Protein AF-A0A960M7L3-F1 (afdb_monomer)

Structu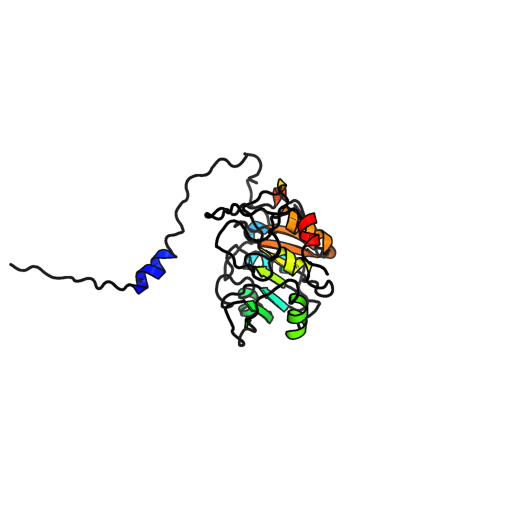re (mmCIF, N/CA/C/O backbone):
data_AF-A0A960M7L3-F1
#
_entry.id   AF-A0A960M7L3-F1
#
loop_
_atom_site.group_PDB
_atom_site.id
_atom_site.type_symbol
_atom_site.label_atom_id
_atom_site.label_alt_id
_atom_site.label_comp_id
_atom_site.label_asym_id
_atom_site.label_entity_id
_atom_site.label_seq_id
_atom_site.pdbx_PDB_ins_code
_atom_site.Cartn_x
_atom_site.Cartn_y
_atom_site.Cartn_z
_atom_site.occupancy
_atom_site.B_iso_or_equiv
_atom_site.auth_seq_id
_atom_site.auth_comp_id
_atom_site.auth_asym_id
_atom_site.auth_atom_id
_atom_site.pdbx_PDB_model_num
ATOM 1 N N . ILE A 1 1 ? 60.203 -5.852 35.170 1.00 42.59 1 ILE A N 1
ATOM 2 C CA . ILE A 1 1 ? 59.571 -7.168 34.912 1.00 42.59 1 ILE A CA 1
ATOM 3 C C . ILE A 1 1 ? 58.342 -7.269 35.806 1.00 42.59 1 ILE A C 1
ATOM 5 O O . ILE A 1 1 ? 58.481 -7.710 36.929 1.00 42.59 1 ILE A O 1
ATOM 9 N N . VAL A 1 2 ? 57.206 -6.746 35.332 1.00 27.30 2 VAL A N 1
ATOM 10 C CA . VAL A 1 2 ? 55.812 -7.136 35.635 1.00 27.30 2 VAL A CA 1
ATOM 11 C C . VAL A 1 2 ? 54.997 -6.448 34.531 1.00 27.30 2 VAL A C 1
ATOM 13 O O . VAL A 1 2 ? 54.827 -5.234 34.555 1.00 27.30 2 VAL A O 1
ATOM 16 N N . THR A 1 3 ? 54.586 -7.190 33.507 1.00 27.02 3 THR A N 1
ATOM 17 C CA . THR A 1 3 ? 53.629 -6.733 32.489 1.00 27.02 3 THR A CA 1
ATOM 18 C C . THR A 1 3 ? 52.282 -7.351 32.830 1.00 27.02 3 THR A C 1
ATOM 20 O O . THR A 1 3 ? 52.146 -8.573 32.782 1.00 27.02 3 THR A O 1
ATOM 23 N N . ASN A 1 4 ? 51.308 -6.523 33.208 1.00 30.95 4 ASN A N 1
ATOM 24 C CA . ASN A 1 4 ? 49.942 -6.971 33.444 1.00 30.95 4 ASN A CA 1
ATOM 25 C C . ASN A 1 4 ? 49.195 -7.121 32.116 1.00 30.95 4 ASN A C 1
ATOM 27 O O . ASN A 1 4 ? 49.068 -6.177 31.339 1.00 30.95 4 ASN A O 1
ATOM 31 N N . ASN A 1 5 ? 48.712 -8.342 31.906 1.00 31.78 5 ASN A N 1
ATOM 32 C CA . ASN A 1 5 ? 47.781 -8.755 30.871 1.00 31.78 5 ASN A CA 1
ATOM 33 C C . ASN A 1 5 ? 46.421 -8.068 31.031 1.00 31.78 5 ASN A C 1
ATOM 35 O O . ASN A 1 5 ? 45.889 -8.017 32.137 1.00 31.78 5 ASN A O 1
ATOM 39 N N . LEU A 1 6 ? 45.803 -7.701 29.910 1.00 28.77 6 LEU A N 1
ATOM 40 C CA . LEU A 1 6 ? 44.348 -7.723 29.751 1.00 28.77 6 LEU A CA 1
ATOM 41 C C . LEU A 1 6 ? 44.038 -8.113 28.303 1.00 28.77 6 LEU A C 1
ATOM 43 O O . LEU A 1 6 ? 44.017 -7.294 27.388 1.00 28.77 6 LEU A O 1
ATOM 47 N N . PHE A 1 7 ? 43.854 -9.418 28.112 1.00 28.86 7 PHE A N 1
ATOM 48 C CA . PHE A 1 7 ? 43.249 -10.001 26.924 1.00 28.86 7 PHE A CA 1
ATOM 49 C C . PHE A 1 7 ? 41.773 -9.588 26.883 1.00 28.86 7 PHE A C 1
ATOM 51 O O . PHE A 1 7 ? 40.979 -10.044 27.706 1.00 28.86 7 PHE A O 1
ATOM 58 N N . PHE A 1 8 ? 41.390 -8.745 25.925 1.00 30.67 8 PHE A N 1
ATOM 59 C CA . PHE A 1 8 ? 39.983 -8.563 25.578 1.00 30.67 8 PHE A CA 1
ATOM 60 C C . PHE A 1 8 ? 39.559 -9.690 24.635 1.00 30.67 8 PHE A C 1
ATOM 62 O O . PHE A 1 8 ? 40.049 -9.804 23.512 1.00 30.67 8 PHE A O 1
ATOM 69 N N . PHE A 1 9 ? 38.646 -10.536 25.111 1.00 32.69 9 PHE A N 1
ATOM 70 C CA . PHE A 1 9 ? 37.977 -11.546 24.301 1.00 32.69 9 PHE A CA 1
ATOM 71 C C . PHE A 1 9 ? 37.177 -10.873 23.179 1.00 32.69 9 PHE A C 1
ATOM 73 O O . PHE A 1 9 ? 36.249 -10.101 23.415 1.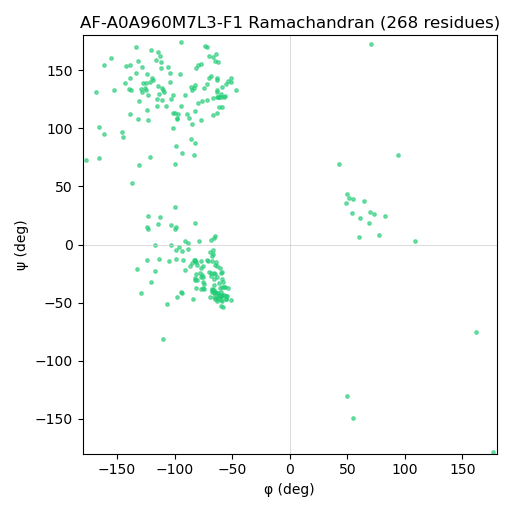00 32.69 9 PHE A O 1
ATOM 80 N N . TRP A 1 10 ? 37.549 -11.189 21.943 1.00 34.47 10 TRP A N 1
ATOM 81 C CA . TRP A 1 10 ? 36.859 -10.785 20.725 1.00 34.47 10 TRP A CA 1
ATOM 82 C C . TRP A 1 10 ? 35.612 -11.667 20.554 1.00 34.47 10 TRP A C 1
ATOM 84 O O . TRP A 1 10 ? 35.730 -12.854 20.256 1.00 34.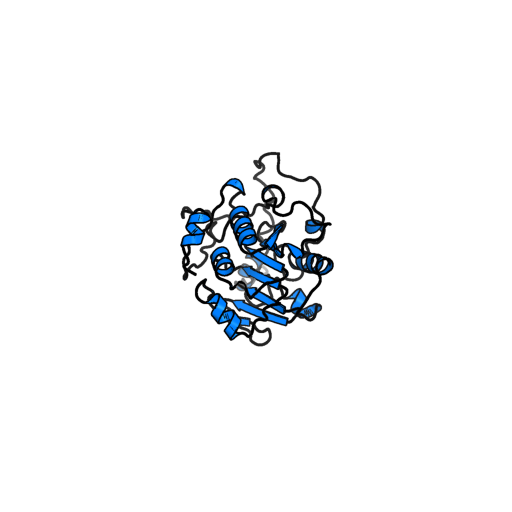47 10 TRP A O 1
ATOM 94 N N . ASN A 1 11 ? 34.413 -11.117 20.774 1.00 37.03 11 ASN A N 1
ATOM 95 C CA . ASN A 1 11 ? 33.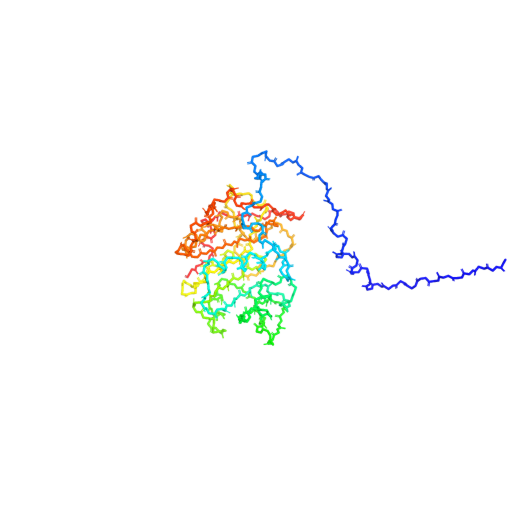153 -11.819 20.516 1.00 37.03 11 ASN A CA 1
ATOM 96 C C . ASN A 1 11 ? 32.585 -11.393 19.143 1.00 37.03 11 ASN A C 1
ATOM 98 O O . ASN A 1 11 ? 32.094 -10.268 19.012 1.00 37.03 11 ASN A O 1
ATOM 102 N N . PRO A 1 12 ? 32.611 -12.258 18.113 1.00 38.94 12 PRO A N 1
ATOM 103 C CA . PRO A 1 12 ? 32.181 -11.909 16.758 1.00 38.94 12 PRO A CA 1
ATOM 104 C C . PRO A 1 12 ? 30.673 -11.630 16.608 1.00 38.94 12 PRO A C 1
ATOM 106 O O . PRO A 1 12 ? 30.273 -11.094 15.579 1.00 38.94 12 PRO A O 1
ATOM 109 N N . LYS A 1 13 ? 29.834 -11.905 17.620 1.00 38.28 13 LYS A N 1
ATOM 110 C CA . LYS A 1 13 ? 28.385 -11.608 17.585 1.00 38.28 13 LYS A CA 1
ATOM 111 C C . LYS A 1 13 ? 28.019 -10.156 17.933 1.00 38.28 13 LYS A C 1
ATOM 113 O O . LYS A 1 13 ? 26.913 -9.726 17.637 1.00 38.28 13 LYS A O 1
ATOM 118 N N . LEU A 1 14 ? 28.941 -9.378 18.506 1.00 38.53 14 LEU A N 1
ATOM 119 C CA . LEU A 1 14 ? 28.733 -7.949 18.798 1.00 38.53 14 LEU A CA 1
ATOM 120 C C . LEU A 1 14 ? 29.044 -7.037 17.598 1.00 38.53 14 LEU A C 1
ATOM 122 O O . LEU A 1 14 ? 28.601 -5.893 17.560 1.00 38.53 14 LEU A O 1
ATOM 126 N N . LYS A 1 15 ? 29.752 -7.549 16.581 1.00 32.72 15 LYS A N 1
ATOM 127 C CA . LYS A 1 15 ? 30.106 -6.794 15.368 1.00 32.72 15 LYS A CA 1
ATOM 128 C C . LYS A 1 15 ? 28.913 -6.622 14.420 1.00 32.72 15 LYS A C 1
ATOM 130 O O . LYS A 1 15 ? 28.792 -5.588 13.778 1.00 32.72 15 LYS A O 1
ATOM 135 N N . THR A 1 16 ? 28.004 -7.594 14.385 1.00 37.22 16 THR A N 1
ATOM 136 C CA . THR A 1 16 ? 26.769 -7.558 13.585 1.00 37.22 16 THR A CA 1
ATOM 137 C C . THR A 1 16 ? 25.701 -6.638 14.179 1.00 37.22 16 THR A C 1
ATOM 139 O O . THR A 1 16 ? 24.943 -6.042 13.426 1.00 37.22 16 THR A O 1
ATOM 142 N N . MET A 1 17 ? 25.686 -6.443 15.503 1.00 34.59 17 MET A N 1
ATOM 143 C CA . MET A 1 17 ? 24.748 -5.532 16.178 1.00 34.59 17 MET A CA 1
ATOM 144 C C . MET A 1 17 ? 25.211 -4.062 16.131 1.00 34.59 17 MET A C 1
ATOM 146 O O . MET A 1 17 ? 24.396 -3.151 16.055 1.00 34.59 17 MET A O 1
ATOM 150 N N . LEU A 1 18 ? 26.527 -3.816 16.101 1.00 31.91 18 LEU A N 1
ATOM 151 C CA . LEU A 1 18 ? 27.105 -2.472 15.943 1.00 31.91 18 LEU A CA 1
ATOM 152 C C . LEU A 1 18 ? 27.127 -1.975 14.485 1.00 31.91 18 LEU A C 1
ATOM 154 O O . LEU A 1 18 ? 27.213 -0.772 14.258 1.00 31.91 18 LEU A O 1
ATOM 158 N N . LEU A 1 19 ? 26.993 -2.868 13.497 1.00 31.66 19 LEU A N 1
ATOM 159 C CA . LEU A 1 19 ? 26.896 -2.500 12.078 1.00 31.66 19 LEU A CA 1
ATOM 160 C C . LEU A 1 19 ? 25.477 -2.096 11.629 1.00 31.66 19 LEU A C 1
ATOM 162 O O . LEU A 1 19 ? 25.363 -1.483 10.570 1.00 31.66 19 LEU A O 1
ATOM 166 N N . SER A 1 20 ? 24.421 -2.351 12.419 1.00 33.97 20 SER A N 1
ATOM 167 C CA . SER A 1 20 ? 23.080 -1.799 12.135 1.00 33.97 20 SER A CA 1
ATOM 168 C C . SER A 1 20 ? 22.826 -0.441 12.809 1.00 33.97 20 SER A C 1
ATOM 170 O O . SER A 1 20 ? 22.031 0.348 12.309 1.00 33.97 20 SER A O 1
ATOM 172 N N . ILE A 1 21 ? 23.558 -0.111 13.881 1.00 34.25 21 ILE A N 1
ATOM 173 C CA . ILE A 1 21 ? 23.362 1.129 14.657 1.00 34.25 21 ILE A CA 1
ATOM 174 C C . ILE A 1 21 ? 24.262 2.288 14.169 1.00 34.25 21 ILE A C 1
ATOM 176 O O . ILE A 1 21 ? 23.989 3.449 14.453 1.00 34.25 21 ILE A O 1
ATOM 180 N N . LEU A 1 22 ? 25.280 2.025 13.341 1.00 29.75 22 LEU A N 1
ATOM 181 C CA . LEU A 1 22 ? 26.198 3.050 12.804 1.00 29.75 22 LEU A CA 1
ATOM 182 C C . LEU A 1 22 ? 25.882 3.541 11.375 1.00 29.75 22 LEU A C 1
ATOM 184 O O . LEU A 1 22 ? 26.715 4.204 10.762 1.00 29.75 22 LEU A O 1
ATOM 188 N N . ARG A 1 23 ? 24.684 3.274 10.833 1.00 33.97 23 ARG A N 1
ATOM 189 C CA . ARG A 1 23 ? 24.225 3.888 9.563 1.00 33.97 23 ARG A CA 1
ATOM 190 C C . ARG A 1 23 ? 23.504 5.234 9.727 1.00 33.97 23 ARG A C 1
ATOM 192 O O . ARG A 1 23 ? 23.235 5.890 8.729 1.00 33.97 23 ARG A O 1
ATOM 199 N N . HIS A 1 24 ? 23.277 5.695 10.956 1.00 40.94 24 HIS A N 1
ATOM 200 C CA . HIS A 1 24 ? 22.679 7.003 11.242 1.00 40.94 24 HIS A CA 1
ATOM 201 C C . HIS A 1 24 ? 23.741 8.048 11.604 1.00 40.94 24 HIS A C 1
ATOM 203 O O . HIS A 1 24 ? 23.828 8.473 12.750 1.00 40.94 24 HIS A O 1
ATOM 209 N N . SER A 1 25 ? 24.559 8.452 10.629 1.00 39.78 25 SER A N 1
ATOM 210 C CA . SER A 1 25 ? 25.283 9.736 10.658 1.00 39.78 25 SER A CA 1
ATOM 211 C C . SER A 1 25 ? 26.074 9.946 9.364 1.00 39.78 25 SER A C 1
ATOM 213 O O . SER A 1 25 ? 27.301 9.869 9.356 1.00 39.78 25 SER A O 1
ATOM 215 N N . VAL A 1 26 ? 25.379 10.227 8.261 1.00 32.69 26 VAL A N 1
ATOM 216 C CA . VAL A 1 26 ? 25.963 10.991 7.146 1.00 32.69 26 VAL A CA 1
ATOM 217 C C . VAL A 1 26 ? 24.980 12.094 6.779 1.00 32.69 26 VAL A C 1
ATOM 219 O O . VAL A 1 26 ? 24.341 12.086 5.735 1.00 32.69 26 VAL A O 1
ATOM 222 N N . THR A 1 27 ? 24.832 13.064 7.678 1.00 38.41 27 THR A N 1
ATOM 223 C CA . THR A 1 27 ? 24.231 14.354 7.340 1.00 38.41 27 THR A CA 1
ATOM 224 C C . THR A 1 27 ? 25.322 15.221 6.726 1.00 38.41 27 THR A C 1
ATOM 226 O O . THR A 1 27 ? 25.907 16.062 7.398 1.00 38.41 27 THR A O 1
ATOM 229 N N . ALA A 1 28 ? 25.656 14.971 5.462 1.00 32.38 28 ALA A N 1
ATOM 230 C CA . ALA A 1 28 ? 26.280 15.965 4.599 1.00 32.38 28 ALA A CA 1
ATOM 231 C C . ALA A 1 28 ? 26.282 15.480 3.148 1.00 32.38 28 ALA A C 1
ATOM 233 O O . ALA A 1 28 ? 26.790 14.404 2.850 1.00 32.38 28 ALA A O 1
ATOM 234 N N . PHE A 1 29 ? 25.838 16.383 2.273 1.00 32.28 29 PHE A N 1
ATOM 235 C CA . PHE A 1 29 ? 26.112 16.436 0.837 1.00 32.28 29 PHE A CA 1
ATOM 236 C C . PHE A 1 29 ? 25.100 15.782 -0.120 1.00 32.28 29 PHE A C 1
ATOM 238 O O . PHE A 1 29 ? 25.362 14.746 -0.713 1.00 32.28 29 PHE A O 1
ATOM 245 N N . CYS A 1 30 ? 23.980 16.484 -0.345 1.00 29.45 30 CYS A N 1
ATOM 246 C CA . CYS A 1 30 ? 23.430 16.724 -1.690 1.00 29.45 30 CYS A CA 1
ATOM 247 C C . CYS A 1 30 ? 22.358 17.833 -1.643 1.00 29.45 30 CYS A C 1
ATOM 249 O O . CYS A 1 30 ? 21.162 17.581 -1.719 1.00 29.45 30 CYS A O 1
ATOM 251 N N . LEU A 1 31 ? 22.786 19.094 -1.508 1.00 32.19 31 LEU A N 1
ATOM 252 C CA . LEU A 1 31 ? 21.939 20.255 -1.812 1.00 32.19 31 LEU A CA 1
ATOM 253 C C . LEU A 1 31 ? 22.200 20.689 -3.255 1.00 32.19 31 LEU A C 1
ATOM 255 O O . LEU A 1 31 ? 22.929 21.640 -3.511 1.00 32.19 31 LEU A O 1
ATOM 259 N N . LEU A 1 32 ? 21.600 19.959 -4.190 1.00 35.59 32 LEU A N 1
ATOM 260 C CA . LEU A 1 32 ? 21.206 20.477 -5.502 1.00 35.59 32 LEU A CA 1
ATOM 261 C C . LEU A 1 32 ? 19.807 19.936 -5.819 1.00 35.59 32 LEU A C 1
ATOM 263 O O . LEU A 1 32 ? 19.568 19.316 -6.848 1.00 35.59 32 LEU A O 1
ATOM 267 N N . VAL A 1 33 ? 18.881 20.146 -4.882 1.00 43.25 33 VAL A N 1
ATOM 268 C CA . VAL A 1 33 ? 17.448 20.027 -5.151 1.00 43.25 33 VAL A CA 1
ATOM 269 C C . VAL A 1 33 ? 17.011 21.372 -5.723 1.00 43.25 33 VAL A C 1
ATOM 271 O O . VAL A 1 33 ? 17.394 22.421 -5.198 1.00 43.25 33 VAL A O 1
ATOM 274 N N . HIS A 1 34 ? 16.255 21.356 -6.821 1.00 36.66 34 HIS A N 1
ATOM 275 C CA . HIS A 1 34 ? 15.649 22.563 -7.382 1.00 36.66 34 HIS A CA 1
ATOM 276 C C . HIS A 1 34 ? 14.977 23.392 -6.260 1.00 36.66 34 HIS A C 1
ATOM 278 O O . HIS A 1 34 ? 14.236 22.810 -5.467 1.00 36.66 34 HIS A O 1
ATOM 284 N N . PRO A 1 35 ? 15.185 24.725 -6.175 1.00 35.97 35 PRO A N 1
ATOM 285 C CA . PRO A 1 35 ? 14.756 25.544 -5.027 1.00 35.97 35 PRO A CA 1
ATOM 286 C C . PRO A 1 35 ? 13.239 25.659 -4.784 1.00 35.97 35 PRO A C 1
ATOM 288 O O . PRO A 1 35 ? 12.822 26.470 -3.965 1.00 35.97 35 PRO A O 1
ATOM 291 N N . SER A 1 36 ? 12.398 24.920 -5.505 1.00 39.00 36 SER A N 1
ATOM 292 C CA . SER A 1 36 ? 10.953 25.154 -5.570 1.00 39.00 36 SER A CA 1
ATOM 293 C C . SER A 1 36 ? 10.083 24.199 -4.744 1.00 39.00 36 SER A C 1
ATOM 295 O O . SER A 1 36 ? 8.873 24.382 -4.756 1.00 39.00 36 SER A O 1
ATOM 297 N N . TYR A 1 37 ? 10.642 23.217 -4.023 1.00 46.91 37 TYR A N 1
ATOM 298 C CA . TYR A 1 37 ? 9.830 22.134 -3.428 1.00 46.91 37 TYR A CA 1
ATOM 299 C C . TYR A 1 37 ? 9.946 21.935 -1.910 1.00 46.91 37 TYR A C 1
ATOM 301 O O . TYR A 1 37 ? 9.480 20.928 -1.392 1.00 46.91 37 TYR A O 1
ATOM 309 N N . ILE A 1 38 ? 10.503 22.889 -1.160 1.00 47.28 38 ILE A N 1
ATOM 310 C CA . ILE A 1 38 ? 10.486 22.813 0.309 1.00 47.28 38 ILE A CA 1
ATOM 311 C C . ILE A 1 38 ? 9.390 23.740 0.835 1.00 47.28 38 ILE A C 1
ATOM 313 O O . ILE A 1 38 ? 9.579 24.953 0.932 1.00 47.28 38 ILE A O 1
ATOM 317 N N . SER A 1 39 ? 8.234 23.167 1.182 1.00 47.38 39 SER A N 1
ATOM 318 C CA . SER A 1 39 ? 7.281 23.835 2.071 1.00 47.38 39 SER A CA 1
ATOM 319 C C . SER A 1 39 ? 7.986 24.115 3.399 1.00 47.38 39 SER A C 1
ATOM 321 O O . SER A 1 39 ? 8.427 23.193 4.078 1.00 47.38 39 SER A O 1
ATOM 323 N N . ALA A 1 40 ? 8.111 25.388 3.776 1.00 53.72 40 ALA A N 1
ATOM 324 C CA . ALA A 1 40 ? 8.818 25.796 4.992 1.00 53.72 40 ALA A CA 1
ATOM 325 C C . ALA A 1 40 ? 8.096 25.399 6.299 1.00 53.72 40 ALA A C 1
ATOM 327 O O . ALA A 1 40 ? 8.664 25.574 7.373 1.00 53.72 40 ALA A O 1
ATOM 328 N N . ASN A 1 41 ? 6.871 24.861 6.218 1.00 63.44 41 ASN A N 1
ATOM 329 C CA . ASN A 1 41 ? 6.114 24.344 7.356 1.00 63.44 41 ASN A CA 1
ATOM 330 C C . ASN A 1 41 ? 5.639 22.905 7.086 1.00 63.44 41 ASN A C 1
ATOM 332 O O . ASN A 1 41 ? 5.181 22.628 5.971 1.00 63.44 41 ASN A O 1
ATOM 336 N N . PRO A 1 42 ? 5.700 22.011 8.090 1.00 68.25 42 PRO A N 1
ATOM 337 C CA . PRO A 1 42 ? 5.168 20.661 7.965 1.00 68.25 42 PRO A CA 1
ATOM 338 C C . PRO A 1 42 ? 3.652 20.698 7.751 1.00 68.25 42 PRO A C 1
ATOM 340 O O . PRO A 1 42 ? 2.950 21.537 8.326 1.00 68.25 42 PRO A O 1
ATOM 343 N N . SER A 1 43 ? 3.143 19.787 6.921 1.00 81.94 43 SER A N 1
ATOM 344 C CA . SER A 1 43 ? 1.699 19.634 6.725 1.00 81.94 43 SER A CA 1
ATOM 345 C C . SER A 1 43 ? 1.027 19.131 8.010 1.00 81.94 43 SER A C 1
ATOM 347 O O . SER A 1 43 ? 1.674 18.557 8.887 1.00 81.94 43 SER A O 1
ATOM 349 N N . THR A 1 44 ? -0.294 19.302 8.130 1.00 86.94 44 THR A N 1
ATOM 350 C CA . THR A 1 44 ? -1.044 18.734 9.264 1.00 86.94 44 THR A CA 1
ATOM 351 C C . THR A 1 44 ? -0.870 17.219 9.357 1.00 86.94 44 THR A C 1
ATOM 353 O O . THR A 1 44 ? -0.755 16.710 10.466 1.00 86.94 44 THR A O 1
ATOM 356 N N . MET A 1 45 ? -0.794 16.513 8.222 1.00 91.62 45 MET A N 1
ATOM 357 C CA . MET A 1 45 ? -0.482 15.080 8.189 1.00 91.62 45 MET A CA 1
ATOM 358 C C . MET A 1 45 ? 0.889 14.804 8.802 1.00 91.62 45 MET A C 1
ATOM 360 O O . MET A 1 45 ? 0.978 14.057 9.767 1.00 91.62 45 MET A O 1
ATOM 364 N N . GLN A 1 46 ? 1.929 15.493 8.333 1.00 91.19 46 GLN A N 1
ATOM 365 C CA . GLN A 1 46 ? 3.306 15.273 8.780 1.00 91.19 46 GLN A CA 1
ATOM 366 C C . GLN A 1 46 ? 3.498 15.465 10.291 1.00 91.19 46 GLN A C 1
ATOM 368 O O . GLN A 1 46 ? 4.292 14.767 10.913 1.00 91.19 46 GLN A O 1
ATOM 373 N N . LEU A 1 47 ? 2.740 16.370 10.918 1.00 93.56 47 LEU A N 1
ATOM 374 C CA . LEU A 1 47 ? 2.772 16.565 12.375 1.00 93.56 47 LEU A CA 1
ATOM 375 C C . LEU A 1 47 ? 2.271 15.355 13.182 1.00 93.56 47 LEU A C 1
ATOM 377 O O . LEU A 1 47 ? 2.524 15.290 14.385 1.00 93.56 47 LEU A O 1
ATOM 381 N N . HIS A 1 48 ? 1.550 14.431 12.547 1.00 96.25 48 HIS A N 1
ATOM 382 C CA . HIS A 1 48 ? 1.042 13.215 13.172 1.00 96.25 48 HIS A CA 1
ATOM 383 C C . HIS A 1 48 ? 1.941 11.998 12.940 1.00 96.25 48 HIS A C 1
ATOM 385 O O . HIS A 1 48 ? 1.635 10.944 13.487 1.00 96.25 48 HIS A O 1
ATOM 391 N N . GLU A 1 49 ? 3.043 12.109 12.189 1.00 96.56 49 GLU A N 1
ATOM 392 C CA . GLU A 1 49 ? 3.977 10.991 12.027 1.00 96.56 49 GLU A CA 1
ATOM 393 C C . GLU A 1 49 ? 4.549 10.544 13.371 1.00 96.56 49 GLU A C 1
ATOM 395 O O . GLU A 1 49 ? 5.052 11.340 14.172 1.00 96.56 49 GLU A O 1
ATOM 400 N N . LYS A 1 50 ? 4.472 9.238 13.626 1.00 96.00 50 LYS A N 1
ATOM 401 C CA . LYS A 1 50 ? 4.979 8.639 14.857 1.00 96.00 50 LYS A CA 1
ATOM 402 C C . LYS A 1 50 ? 5.378 7.195 14.612 1.00 96.00 50 LYS A C 1
ATOM 404 O O . LYS A 1 50 ? 4.572 6.425 14.109 1.00 96.00 50 LYS A O 1
ATOM 409 N N . ASN A 1 51 ? 6.568 6.832 15.084 1.00 93.19 51 ASN A N 1
ATOM 410 C CA . ASN A 1 51 ? 7.063 5.459 15.069 1.00 93.19 51 ASN A CA 1
ATOM 411 C C . ASN A 1 51 ? 6.875 4.821 16.441 1.00 93.19 51 ASN A C 1
ATOM 413 O O . ASN A 1 51 ? 7.507 5.227 17.421 1.00 93.19 51 ASN A O 1
ATOM 417 N N . ILE A 1 52 ? 6.001 3.826 16.511 1.00 93.94 52 ILE A N 1
ATOM 418 C CA . ILE A 1 52 ? 5.897 2.904 17.644 1.00 93.94 52 ILE A CA 1
ATOM 419 C C . ILE A 1 52 ? 6.479 1.551 17.222 1.00 93.94 52 ILE A C 1
ATOM 421 O O . ILE A 1 52 ? 7.358 1.036 17.913 1.00 93.94 52 ILE A O 1
ATOM 425 N N . PHE A 1 53 ? 6.032 1.014 16.083 1.00 94.94 53 PHE A N 1
ATOM 426 C CA . PHE A 1 53 ? 6.557 -0.215 15.467 1.00 94.94 53 PHE A CA 1
ATOM 427 C C . PHE A 1 53 ? 6.843 -0.085 13.967 1.00 94.94 53 PHE A C 1
ATOM 429 O O . PHE A 1 53 ? 7.628 -0.880 13.450 1.00 94.94 53 PHE A O 1
ATOM 436 N N . SER A 1 54 ? 6.227 0.890 13.303 1.00 92.44 54 SER A N 1
ATOM 437 C CA . SER A 1 54 ? 6.426 1.214 11.891 1.00 92.44 54 SER A CA 1
ATOM 438 C C . SER A 1 54 ? 7.786 1.878 11.614 1.00 92.44 54 SER A C 1
ATOM 440 O O . SER A 1 54 ? 8.538 2.208 12.543 1.00 92.44 54 SER A O 1
ATOM 442 N N . GLN A 1 55 ? 8.136 2.020 10.335 1.00 88.19 55 GLN A N 1
ATOM 443 C CA . GLN A 1 55 ? 9.451 2.497 9.895 1.00 88.19 55 GLN A CA 1
ATOM 444 C C . GLN A 1 55 ? 9.488 4.014 9.654 1.00 88.19 55 GLN A C 1
ATOM 446 O O . GLN A 1 55 ? 10.468 4.668 10.030 1.00 88.19 55 GLN A O 1
ATOM 451 N N . GLY A 1 56 ? 8.445 4.566 9.038 1.00 89.25 56 GLY A N 1
ATOM 452 C CA . GLY A 1 56 ? 8.405 5.888 8.410 1.00 89.25 56 GLY A CA 1
ATOM 453 C C . GLY A 1 56 ? 7.323 6.840 8.928 1.00 89.25 56 GLY A C 1
ATOM 454 O O . GLY A 1 56 ? 7.099 7.886 8.333 1.00 89.25 56 GLY A O 1
ATOM 455 N N . GLY A 1 57 ? 6.684 6.546 10.058 1.00 94.06 57 GLY A N 1
ATOM 456 C CA . GLY A 1 57 ? 5.708 7.412 10.731 1.00 94.06 57 GLY A CA 1
ATOM 457 C C . GLY A 1 57 ? 4.274 6.902 10.644 1.00 94.06 57 GLY A C 1
ATOM 458 O O . GLY A 1 57 ? 3.355 7.577 11.127 1.00 94.06 57 GLY A O 1
ATOM 459 N N . GLU A 1 58 ? 4.080 5.728 10.048 1.00 97.25 58 GLU A N 1
ATOM 460 C CA . GLU A 1 58 ? 2.794 5.166 9.660 1.00 97.25 58 GLU A CA 1
ATOM 461 C C . GLU A 1 58 ? 1.872 4.963 10.861 1.00 97.25 58 GLU A C 1
ATOM 463 O O . GLU A 1 58 ? 0.685 5.254 10.740 1.00 97.25 58 GLU A O 1
ATOM 468 N N . ASP A 1 59 ? 2.379 4.556 12.036 1.00 97.56 59 ASP A N 1
ATOM 469 C CA . ASP A 1 59 ? 1.518 4.315 13.211 1.00 97.56 59 ASP A CA 1
ATOM 470 C C . ASP A 1 59 ? 0.671 5.553 13.551 1.00 97.56 59 ASP A C 1
ATOM 472 O O . ASP A 1 59 ? -0.528 5.452 13.832 1.00 97.56 59 ASP A O 1
ATOM 476 N N . GLY A 1 60 ? 1.296 6.733 13.528 1.00 97.69 60 GLY A N 1
ATOM 477 C CA . GLY A 1 60 ? 0.632 7.995 13.840 1.00 97.69 60 GLY A CA 1
ATOM 478 C C . GLY A 1 60 ? -0.254 8.512 12.704 1.00 97.69 60 GLY A C 1
ATOM 479 O O . GLY A 1 60 ? -1.363 8.986 12.963 1.00 97.69 60 GLY A O 1
ATOM 480 N N . ILE A 1 61 ? 0.175 8.353 11.448 1.00 98.06 61 ILE A N 1
ATOM 481 C CA . ILE A 1 61 ? -0.620 8.745 10.274 1.00 98.06 61 ILE A CA 1
ATOM 482 C C . ILE A 1 61 ? -1.879 7.889 10.147 1.00 98.06 61 ILE A C 1
ATOM 484 O O . ILE A 1 61 ? -2.969 8.428 9.955 1.00 98.06 61 ILE A O 1
ATOM 488 N N . ILE A 1 62 ? -1.757 6.572 10.305 1.00 98.56 62 ILE A N 1
ATOM 489 C CA . ILE A 1 62 ? -2.880 5.633 10.269 1.00 98.56 62 ILE A CA 1
ATOM 490 C C . ILE A 1 62 ? -3.889 5.984 11.369 1.00 98.56 62 ILE A C 1
ATOM 492 O O . ILE A 1 62 ? -5.086 6.107 11.096 1.00 98.56 62 ILE A O 1
ATOM 496 N N . GLU A 1 63 ? -3.423 6.204 12.604 1.00 97.94 63 GLU A N 1
ATOM 497 C CA . GLU A 1 63 ? -4.289 6.613 13.716 1.00 97.94 63 GLU A CA 1
ATOM 498 C C . GLU A 1 63 ? -4.992 7.947 13.427 1.00 97.94 63 GLU A C 1
ATOM 500 O O . GLU A 1 63 ? -6.204 8.069 13.640 1.00 97.94 63 GLU A O 1
ATOM 505 N N . TYR A 1 64 ? -4.265 8.932 12.896 1.00 97.88 64 TYR A N 1
ATOM 506 C CA . TYR A 1 64 ? -4.835 10.224 12.539 1.00 97.88 64 TYR A CA 1
ATOM 507 C C . TYR A 1 64 ? -5.888 10.096 11.437 1.00 97.88 64 TYR A C 1
ATOM 509 O O . TYR A 1 64 ? -6.999 10.594 11.616 1.00 97.88 64 TYR A O 1
ATOM 517 N N . ILE A 1 65 ? -5.611 9.384 10.345 1.00 98.31 65 ILE A N 1
ATOM 518 C CA . ILE A 1 65 ? -6.572 9.192 9.250 1.00 98.31 65 ILE A CA 1
ATOM 519 C C . ILE A 1 65 ? -7.848 8.529 9.772 1.00 98.31 65 ILE A C 1
ATOM 521 O O . ILE A 1 65 ? -8.940 9.058 9.550 1.00 98.31 65 ILE A O 1
ATOM 525 N N . PHE A 1 66 ? -7.743 7.437 10.535 1.00 98.44 66 PHE A N 1
ATOM 526 C CA . PHE A 1 66 ? -8.923 6.767 11.092 1.00 98.44 66 PHE A CA 1
ATOM 527 C C . PHE A 1 66 ? -9.677 7.616 12.124 1.00 98.44 66 PHE A C 1
ATOM 529 O O . PHE A 1 66 ? -10.890 7.449 12.262 1.00 98.44 66 PHE A O 1
ATOM 536 N N . SER A 1 67 ? -9.026 8.577 12.789 1.00 97.25 67 SER A N 1
ATOM 537 C CA . SER A 1 67 ? -9.728 9.572 13.617 1.00 97.25 67 SER A CA 1
ATOM 538 C C . SER A 1 67 ? -10.635 10.503 12.800 1.00 97.25 67 SER A C 1
ATOM 540 O O . SER A 1 67 ? -11.600 11.039 13.341 1.00 97.25 67 SER A O 1
ATOM 542 N N . GLN A 1 68 ? -10.332 10.693 11.511 1.00 97.88 68 GLN A N 1
ATOM 543 C CA . GLN A 1 68 ? -11.076 11.574 10.609 1.00 97.88 68 GLN A CA 1
ATOM 544 C C . GLN A 1 68 ? -12.141 10.816 9.810 1.00 97.88 68 GLN A C 1
ATOM 546 O O . GLN A 1 68 ? -13.249 11.321 9.650 1.00 97.88 68 GLN A O 1
ATOM 551 N N . ILE A 1 69 ? -11.822 9.612 9.321 1.00 97.69 69 ILE A N 1
ATOM 552 C CA . ILE A 1 69 ? -12.719 8.838 8.442 1.00 97.69 69 ILE A CA 1
ATOM 553 C C . ILE A 1 69 ? -13.521 7.755 9.177 1.00 97.69 69 ILE A C 1
ATOM 555 O O . ILE A 1 69 ? -14.454 7.192 8.604 1.00 97.69 69 ILE A O 1
ATOM 559 N N . GLY A 1 70 ? -13.178 7.442 10.430 1.00 97.94 70 GLY A N 1
ATOM 560 C CA . GLY A 1 70 ? -13.787 6.356 11.199 1.00 97.94 70 GLY A CA 1
ATOM 561 C C . GLY A 1 70 ? -13.409 4.954 10.702 1.00 97.94 70 GLY A C 1
ATOM 562 O O . GLY A 1 70 ? -12.788 4.787 9.655 1.00 97.94 70 GLY A O 1
ATOM 563 N N . THR A 1 71 ? -13.819 3.932 11.455 1.00 98.06 71 THR A N 1
ATOM 564 C CA . THR A 1 71 ? -13.529 2.509 11.171 1.00 98.06 71 THR A CA 1
ATOM 565 C C . THR A 1 71 ? -14.814 1.733 10.890 1.00 98.06 71 THR A C 1
ATOM 567 O O . THR A 1 71 ? -15.885 2.178 11.311 1.00 98.06 71 THR A O 1
ATOM 570 N N . SER A 1 72 ? -14.710 0.594 10.204 1.00 96.69 72 SER A N 1
ATOM 571 C CA . SER A 1 72 ? -15.798 -0.375 10.015 1.00 96.69 72 SER A CA 1
ATOM 572 C C . SER A 1 72 ? -15.520 -1.662 10.794 1.00 96.69 72 SER A C 1
ATOM 574 O O . SER A 1 72 ? -16.006 -1.837 11.913 1.00 96.69 72 SER A O 1
ATOM 576 N N . SER A 1 73 ? -14.705 -2.546 10.224 1.00 97.44 73 SER A N 1
ATOM 577 C CA . SER A 1 73 ? -14.445 -3.900 10.713 1.00 97.44 73 SER A CA 1
ATOM 578 C C . SER A 1 73 ? -13.320 -3.968 11.751 1.00 97.44 73 SER A C 1
ATOM 580 O O . SER A 1 73 ? -13.206 -4.956 12.476 1.00 97.44 73 SER A O 1
ATOM 582 N N . LYS A 1 74 ? -12.471 -2.935 11.823 1.00 98.44 74 LYS A N 1
ATOM 583 C CA . LYS A 1 74 ? -11.141 -2.947 12.454 1.00 98.44 74 LYS A CA 1
ATOM 584 C C . LYS A 1 74 ? -10.306 -4.147 12.008 1.00 98.44 74 LYS A C 1
ATOM 586 O O . LYS A 1 74 ? -9.557 -4.726 12.802 1.00 98.44 74 LYS A O 1
ATOM 591 N N . TYR A 1 75 ? -10.467 -4.523 10.740 1.00 98.81 75 TYR A N 1
ATOM 592 C CA . TYR A 1 75 ? -9.706 -5.582 10.104 1.00 98.81 75 TYR A CA 1
ATOM 593 C C . TYR A 1 75 ? -8.602 -4.981 9.236 1.00 98.81 75 TYR A C 1
ATOM 595 O O . TYR A 1 75 ? -8.874 -4.110 8.406 1.00 98.81 75 TYR A O 1
ATOM 603 N N . TYR A 1 76 ? -7.365 -5.434 9.421 1.00 98.81 76 TYR A N 1
ATOM 604 C CA . TYR A 1 76 ? -6.239 -5.052 8.573 1.00 98.81 76 TYR A CA 1
ATOM 605 C C . TYR A 1 76 ? -5.739 -6.229 7.731 1.00 98.81 76 TYR A C 1
ATOM 607 O O . TYR A 1 76 ? -5.889 -7.394 8.097 1.00 98.81 76 TYR A O 1
ATOM 615 N N . VAL A 1 77 ? -5.073 -5.918 6.629 1.00 98.88 77 VAL A N 1
ATOM 616 C CA . VAL A 1 77 ? -4.216 -6.846 5.894 1.00 98.88 77 VAL A CA 1
ATOM 617 C C . VAL A 1 77 ? -2.864 -6.170 5.678 1.00 98.88 77 VAL A C 1
ATOM 619 O O . VAL A 1 77 ? -2.830 -5.002 5.301 1.00 98.88 77 VAL A O 1
ATOM 622 N N . GLU A 1 78 ? -1.759 -6.869 5.925 1.00 98.81 78 GLU A N 1
ATOM 623 C CA . GLU A 1 78 ? -0.400 -6.369 5.659 1.00 98.81 78 GLU A CA 1
ATOM 624 C C . GLU A 1 78 ? 0.402 -7.413 4.879 1.00 98.81 78 GLU A C 1
ATOM 626 O O . GLU A 1 78 ? 0.523 -8.568 5.301 1.00 98.81 78 GLU A O 1
ATOM 631 N N . PHE A 1 79 ? 0.913 -7.002 3.720 1.00 98.69 79 PHE A N 1
ATOM 632 C CA . PHE A 1 79 ? 1.856 -7.767 2.908 1.00 98.69 79 PHE A CA 1
ATOM 633 C C . PHE A 1 79 ? 3.285 -7.330 3.215 1.00 98.69 79 PHE A C 1
ATOM 635 O O . PHE A 1 79 ? 3.494 -6.163 3.528 1.00 98.69 79 PHE A O 1
ATOM 642 N N . GLY A 1 80 ? 4.228 -8.274 3.136 1.00 97.38 80 GLY A N 1
ATOM 643 C CA . GLY A 1 80 ? 5.619 -8.062 3.560 1.00 97.38 80 GLY A CA 1
ATOM 644 C C . GLY A 1 80 ? 5.732 -7.798 5.052 1.00 97.38 80 GLY A C 1
ATOM 645 O O . GLY A 1 80 ? 6.539 -6.995 5.505 1.00 97.38 80 GLY A O 1
ATOM 646 N N . ALA A 1 81 ? 4.903 -8.485 5.839 1.00 97.25 81 ALA A N 1
ATOM 647 C CA . ALA A 1 81 ? 4.798 -8.256 7.274 1.00 97.25 81 ALA A CA 1
ATOM 648 C C . ALA A 1 81 ? 6.064 -8.628 8.074 1.00 97.25 81 ALA A C 1
ATOM 650 O O . ALA A 1 81 ? 6.085 -8.433 9.294 1.00 97.25 81 ALA A O 1
ATOM 651 N N . MET A 1 82 ? 7.089 -9.209 7.440 1.00 95.75 82 MET A N 1
ATOM 652 C CA . MET A 1 82 ? 8.272 -9.758 8.095 1.00 95.75 82 MET A CA 1
ATOM 653 C C . MET A 1 82 ? 7.862 -10.685 9.254 1.00 95.75 82 MET A C 1
ATOM 655 O O . MET A 1 82 ? 6.995 -11.541 9.103 1.00 95.75 82 MET A O 1
ATOM 659 N N . ASP A 1 83 ? 8.439 -10.515 10.443 1.00 96.50 83 ASP A N 1
ATOM 660 C CA . ASP A 1 83 ? 8.079 -11.277 11.642 1.00 96.50 83 ASP A CA 1
ATOM 661 C C . ASP A 1 83 ? 6.790 -10.787 12.338 1.00 96.50 83 ASP A C 1
ATOM 663 O O . ASP A 1 83 ? 6.422 -11.296 13.401 1.00 96.50 83 ASP A O 1
ATOM 667 N N . GLY A 1 84 ? 6.102 -9.791 11.771 1.00 95.38 84 GLY A N 1
ATOM 668 C CA . GLY A 1 84 ? 4.923 -9.145 12.348 1.00 95.38 84 GLY A CA 1
ATOM 669 C C . GLY A 1 84 ? 5.230 -8.308 13.595 1.00 95.38 84 GLY A C 1
ATOM 670 O O . GLY A 1 84 ? 4.328 -8.044 14.415 1.00 95.38 84 GLY A O 1
ATOM 671 N N . HIS A 1 85 ? 6.500 -7.944 13.807 1.00 93.25 85 HIS A N 1
ATOM 672 C CA . HIS A 1 85 ? 6.970 -7.229 14.989 1.00 93.25 85 HIS A CA 1
ATOM 673 C C . HIS A 1 85 ? 7.809 -5.993 14.715 1.00 93.25 85 HIS A C 1
ATOM 675 O O . HIS A 1 85 ? 7.633 -5.013 15.446 1.00 93.25 85 HIS A O 1
ATOM 681 N N . ILE A 1 86 ? 8.722 -6.062 13.756 1.00 86.62 86 ILE A N 1
ATOM 682 C CA . ILE A 1 86 ? 9.623 -4.970 13.382 1.00 86.62 86 ILE A CA 1
ATOM 683 C C . ILE A 1 86 ? 9.114 -4.351 12.082 1.00 86.62 86 ILE A C 1
ATOM 685 O O . ILE A 1 86 ? 8.665 -5.084 11.210 1.00 86.62 86 ILE A O 1
ATOM 689 N N . CYS A 1 87 ? 9.177 -3.021 11.972 1.00 91.00 87 CYS A N 1
ATOM 690 C CA . CYS A 1 87 ? 8.720 -2.267 10.798 1.00 91.00 87 CYS A CA 1
ATOM 691 C C . CYS A 1 87 ? 7.266 -2.568 10.387 1.00 91.00 87 CYS A C 1
ATOM 693 O O . CYS A 1 87 ? 6.920 -2.431 9.224 1.00 91.00 87 CYS A O 1
ATOM 695 N N . SER A 1 88 ? 6.409 -2.973 11.332 1.00 94.88 88 SER A N 1
ATOM 696 C CA . SER A 1 88 ? 5.024 -3.347 11.027 1.00 94.88 88 SER A CA 1
ATOM 697 C C . SER A 1 88 ? 4.092 -2.150 11.145 1.00 94.88 88 SER A C 1
ATOM 699 O O . SER A 1 88 ? 4.019 -1.516 12.203 1.00 94.88 88 SER A O 1
ATOM 701 N N . ASN A 1 89 ? 3.301 -1.927 10.100 1.00 96.75 89 ASN A N 1
ATOM 702 C CA . ASN A 1 89 ? 2.281 -0.881 10.040 1.00 96.75 89 ASN A CA 1
ATOM 703 C C . ASN A 1 89 ? 1.012 -1.242 10.829 1.00 96.75 89 ASN A C 1
ATOM 705 O O . ASN A 1 89 ? 0.177 -0.381 11.107 1.00 96.75 89 ASN A O 1
ATOM 709 N N . THR A 1 90 ? 0.843 -2.511 11.217 1.00 98.12 90 THR A N 1
ATOM 710 C CA . THR A 1 90 ? -0.384 -3.000 11.873 1.00 98.12 90 THR A CA 1
ATOM 711 C C . THR A 1 90 ? -0.190 -3.441 13.318 1.00 98.12 90 THR A C 1
ATOM 713 O O . THR A 1 90 ? -1.170 -3.581 14.057 1.00 98.12 90 THR A O 1
ATOM 716 N N . LYS A 1 91 ? 1.053 -3.606 13.790 1.00 98.12 91 LYS A N 1
ATOM 717 C CA . LYS A 1 91 ? 1.315 -4.068 15.161 1.00 98.12 91 LYS A CA 1
ATOM 718 C C . LYS A 1 91 ? 0.717 -3.155 16.226 1.00 98.12 91 LYS A C 1
ATOM 720 O O . LYS A 1 91 ? 0.117 -3.658 17.174 1.00 98.12 91 LYS A O 1
ATOM 725 N N . TYR A 1 92 ? 0.841 -1.834 16.096 1.00 97.75 92 TYR A N 1
ATOM 726 C CA . TYR A 1 92 ? 0.244 -0.920 17.075 1.00 97.75 92 TYR A CA 1
ATOM 727 C C . TYR A 1 92 ? -1.280 -1.094 17.153 1.00 97.75 92 TYR A C 1
ATOM 729 O O . TYR A 1 92 ? -1.850 -1.136 18.247 1.00 97.75 92 TYR A O 1
ATOM 737 N N . LEU A 1 93 ? -1.934 -1.273 16.003 1.00 98.19 93 LEU A N 1
ATOM 738 C CA . LEU A 1 93 ? -3.373 -1.506 15.927 1.00 98.19 93 LEU A CA 1
ATOM 739 C C . LEU A 1 93 ? -3.771 -2.833 16.585 1.00 98.19 93 LEU A C 1
ATOM 741 O O . LEU A 1 93 ? -4.701 -2.864 17.400 1.00 98.19 93 LEU A O 1
ATOM 745 N N . ARG A 1 94 ? -3.041 -3.910 16.269 1.00 97.88 94 ARG A N 1
ATOM 746 C CA . ARG A 1 94 ? -3.251 -5.254 16.826 1.00 97.88 94 ARG A CA 1
ATOM 747 C C . ARG A 1 94 ? -3.135 -5.259 18.348 1.00 97.88 94 ARG A C 1
ATOM 749 O O . ARG A 1 94 ? -4.047 -5.704 19.036 1.00 97.88 94 ARG A O 1
ATOM 756 N N . GLU A 1 95 ? -2.028 -4.746 18.879 1.00 97.44 95 GLU A N 1
ATOM 757 C CA . GLU A 1 95 ? -1.689 -4.881 20.303 1.00 97.44 95 GLU A CA 1
ATOM 758 C C . GLU A 1 95 ? -2.435 -3.873 21.195 1.00 97.44 95 GLU A C 1
ATOM 760 O O . GLU A 1 95 ? -2.720 -4.167 22.355 1.00 97.44 95 GLU A O 1
ATOM 765 N N . PHE A 1 96 ? -2.758 -2.677 20.678 1.00 97.44 96 PHE A N 1
ATOM 766 C CA . PHE A 1 96 ? -3.245 -1.565 21.512 1.00 97.44 96 PHE A CA 1
ATOM 767 C C . PHE A 1 96 ? -4.599 -0.989 21.100 1.00 97.44 96 PHE A C 1
ATOM 769 O O . PHE A 1 96 ? -5.181 -0.219 21.868 1.00 97.44 96 PHE A O 1
ATOM 776 N N . LYS A 1 97 ? -5.119 -1.316 19.912 1.00 97.31 97 LYS A N 1
ATOM 777 C CA . LYS A 1 97 ? -6.388 -0.754 19.405 1.00 97.31 97 LYS A CA 1
ATOM 778 C C . LYS A 1 97 ? -7.480 -1.801 19.202 1.00 97.31 97 LYS A C 1
ATOM 780 O O . LYS A 1 97 ? -8.596 -1.434 18.820 1.00 97.31 97 LYS A O 1
ATOM 785 N N . GLY A 1 98 ? -7.180 -3.068 19.493 1.00 97.31 98 GLY A N 1
ATOM 786 C CA . GLY A 1 98 ? -8.119 -4.184 19.385 1.00 97.31 98 GLY A CA 1
ATOM 787 C C . GLY A 1 98 ? -8.475 -4.528 17.942 1.00 97.31 98 GLY A C 1
ATOM 788 O O . GLY A 1 98 ? -9.590 -4.973 17.688 1.00 97.31 98 GLY A O 1
ATOM 789 N N . TRP A 1 99 ? -7.568 -4.256 17.002 1.00 98.56 99 TRP A N 1
ATOM 790 C CA . TRP A 1 99 ? -7.739 -4.664 15.614 1.00 98.56 99 TRP A CA 1
ATOM 791 C C . TRP A 1 99 ? -7.336 -6.123 15.447 1.00 98.56 99 TRP A C 1
ATOM 793 O O . TRP A 1 99 ? -6.475 -6.636 16.163 1.00 98.56 99 TRP A O 1
ATOM 803 N N . THR A 1 100 ? -7.942 -6.773 14.467 1.00 98.44 100 THR A N 1
ATOM 804 C CA . THR A 1 100 ? -7.544 -8.108 14.011 1.00 98.44 100 THR A CA 1
ATOM 805 C C . THR A 1 100 ? -7.175 -8.021 12.541 1.00 98.44 100 THR A C 1
ATOM 807 O O . THR A 1 100 ? -7.430 -7.002 11.904 1.00 98.44 100 THR A O 1
ATOM 810 N N . GLY A 1 101 ? -6.541 -9.043 11.987 1.00 98.25 101 GLY A N 1
ATOM 811 C CA . GLY A 1 101 ? -6.162 -8.964 10.590 1.00 98.25 101 GLY A CA 1
ATOM 812 C C . GLY A 1 101 ? -5.373 -10.153 10.099 1.00 98.25 101 GLY A C 1
ATOM 813 O O . GLY A 1 101 ? -5.118 -11.100 10.846 1.00 98.25 101 GLY A O 1
ATOM 814 N N . LEU A 1 102 ? -4.993 -10.075 8.833 1.00 98.81 102 LEU A N 1
ATOM 815 C CA . LEU A 1 102 ? -4.168 -11.046 8.135 1.00 98.81 102 LEU A CA 1
ATOM 816 C C . LEU A 1 102 ? -2.788 -10.446 7.879 1.00 98.81 102 LEU A C 1
ATOM 818 O O . LEU A 1 102 ? -2.670 -9.336 7.364 1.00 98.81 102 LEU A O 1
ATOM 822 N N . LEU A 1 103 ? -1.746 -11.195 8.213 1.00 98.88 103 LEU A N 1
ATOM 823 C CA . LEU A 1 103 ? -0.382 -10.867 7.824 1.00 98.88 103 LEU A CA 1
ATOM 824 C C . LEU A 1 103 ? 0.087 -11.896 6.797 1.00 98.88 103 LEU A C 1
ATOM 826 O O . LEU A 1 103 ? -0.110 -13.101 6.983 1.00 98.88 103 LEU A O 1
ATOM 830 N N . ILE A 1 104 ? 0.722 -11.433 5.727 1.00 98.75 104 ILE A N 1
ATOM 831 C CA . ILE A 1 104 ? 1.316 -12.305 4.717 1.00 98.75 104 ILE A CA 1
ATOM 832 C C . ILE A 1 104 ? 2.761 -11.889 4.485 1.00 98.75 104 ILE A C 1
ATOM 834 O O . ILE A 1 104 ? 3.055 -10.719 4.250 1.00 98.75 104 ILE A O 1
ATOM 838 N N . ASP A 1 105 ? 3.657 -12.867 4.500 1.00 98.44 105 ASP A N 1
ATOM 839 C CA . ASP A 1 105 ? 5.064 -12.666 4.175 1.00 98.44 105 ASP A CA 1
ATOM 840 C C . ASP A 1 105 ? 5.621 -13.859 3.383 1.00 98.44 105 ASP A C 1
ATOM 842 O O . ASP A 1 105 ? 5.130 -14.980 3.499 1.00 98.44 105 ASP A O 1
ATOM 846 N N . CYS A 1 106 ? 6.652 -13.655 2.562 1.00 97.25 106 CYS A N 1
ATOM 847 C CA . CYS A 1 106 ? 7.232 -14.733 1.758 1.00 97.25 106 CYS A CA 1
ATOM 848 C C . CYS A 1 106 ? 8.243 -15.615 2.512 1.00 97.25 106 CYS A C 1
ATOM 850 O O . CYS A 1 106 ? 8.586 -16.702 2.038 1.00 97.25 106 CYS A O 1
ATOM 852 N N . ASN A 1 107 ? 8.708 -15.192 3.688 1.00 97.00 107 ASN A N 1
ATOM 853 C CA . ASN A 1 107 ? 9.757 -15.837 4.476 1.00 97.00 107 ASN A CA 1
ATOM 854 C C . ASN A 1 107 ? 9.300 -16.257 5.873 1.00 97.00 107 ASN A C 1
ATOM 856 O O . ASN A 1 107 ? 9.776 -17.293 6.357 1.00 97.00 107 ASN A O 1
ATOM 860 N N . TYR A 1 108 ? 8.386 -15.507 6.482 1.00 97.81 108 TYR A N 1
ATOM 861 C CA . TYR A 1 108 ? 7.972 -15.677 7.873 1.00 97.81 108 TYR A CA 1
ATOM 862 C C . TYR A 1 108 ? 6.582 -16.314 8.017 1.00 97.81 108 TYR A C 1
ATOM 864 O O . TYR A 1 108 ? 5.718 -16.192 7.155 1.00 97.81 108 TYR A O 1
ATOM 872 N N . GLU A 1 109 ? 6.375 -17.003 9.140 1.00 98.00 109 GLU A N 1
ATOM 873 C CA . GLU A 1 109 ? 5.095 -17.582 9.553 1.00 98.00 109 GLU A CA 1
ATOM 874 C C . GLU A 1 109 ? 4.936 -17.451 11.071 1.00 98.00 109 GLU A C 1
ATOM 876 O O . GLU A 1 109 ? 5.889 -17.653 11.827 1.00 98.00 109 GLU A O 1
ATOM 881 N N . ASN A 1 110 ? 3.732 -17.108 11.527 1.00 98.12 110 ASN A N 1
ATOM 882 C CA . ASN A 1 110 ? 3.362 -17.135 12.937 1.00 98.12 110 ASN A CA 1
ATOM 883 C C . ASN A 1 110 ? 1.834 -17.138 13.080 1.00 98.12 110 ASN A C 1
ATOM 885 O O . ASN A 1 110 ? 1.178 -16.094 13.135 1.00 98.12 110 ASN A O 1
ATOM 889 N N . HIS A 1 111 ? 1.257 -18.329 13.212 1.00 97.12 111 HIS A N 1
ATOM 890 C CA . HIS A 1 111 ? -0.193 -18.486 13.315 1.00 97.12 111 HIS A CA 1
ATOM 891 C C . HIS A 1 111 ? -0.811 -17.821 14.557 1.00 97.12 111 HIS A C 1
ATOM 893 O O . HIS A 1 111 ? -2.007 -17.548 14.553 1.00 97.12 111 HIS A O 1
ATOM 899 N N . GLN A 1 112 ? -0.032 -17.506 15.602 1.00 97.81 112 GLN A N 1
ATOM 900 C CA . GLN A 1 112 ? -0.558 -16.816 16.791 1.0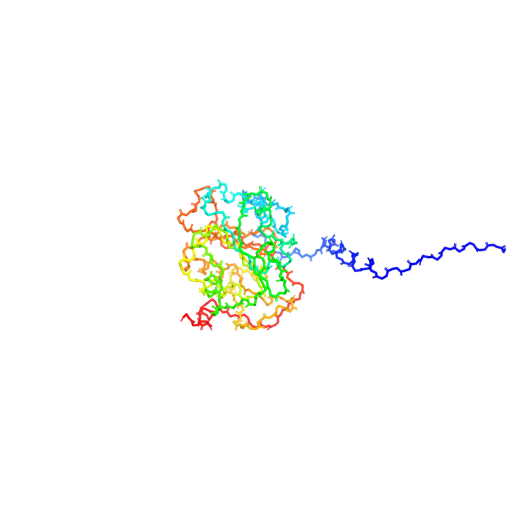0 97.81 112 GLN A CA 1
ATOM 901 C C . GLN A 1 112 ? -0.972 -15.369 16.503 1.00 97.81 112 GLN A C 1
ATOM 903 O O . GLN A 1 112 ? -1.816 -14.825 17.208 1.00 97.81 112 GLN A O 1
ATOM 908 N N . ILE A 1 113 ? -0.391 -14.757 15.469 1.00 97.81 113 ILE A N 1
ATOM 909 C CA . ILE A 1 113 ? -0.711 -13.397 15.015 1.00 97.81 113 ILE A CA 1
ATOM 910 C C . ILE A 1 113 ? -1.342 -13.394 13.617 1.00 97.81 113 ILE A C 1
ATOM 912 O O . ILE A 1 113 ? -1.345 -12.360 12.955 1.00 97.81 113 ILE A O 1
ATOM 916 N N . ASN A 1 114 ? -1.851 -14.550 13.171 1.00 98.50 114 ASN A N 1
ATOM 917 C CA . ASN A 1 114 ? -2.408 -14.758 11.834 1.00 98.50 114 ASN A CA 1
ATOM 918 C C . ASN A 1 114 ? -1.436 -14.371 10.697 1.00 98.50 114 ASN A C 1
ATOM 920 O O . ASN A 1 114 ? -1.841 -13.791 9.691 1.00 98.50 114 ASN A O 1
ATOM 924 N N . LEU A 1 115 ? -0.145 -14.674 10.883 1.00 98.69 115 LEU A N 1
ATOM 925 C CA . LEU A 1 115 ? 0.901 -14.512 9.876 1.00 98.69 115 LEU A CA 1
ATOM 926 C C . LEU A 1 115 ? 1.109 -15.811 9.107 1.00 98.69 115 LEU A C 1
ATOM 928 O O . LEU A 1 115 ? 1.498 -16.827 9.693 1.00 98.69 115 LEU A O 1
ATOM 932 N N . HIS A 1 116 ? 0.889 -15.751 7.797 1.00 98.75 116 HIS A N 1
ATOM 933 C CA . HIS A 1 116 ? 0.999 -16.891 6.893 1.00 98.75 116 HIS A CA 1
ATOM 934 C C . HIS A 1 116 ? 2.067 -16.668 5.835 1.00 98.75 116 HIS A C 1
ATOM 936 O O . HIS A 1 116 ? 2.204 -15.580 5.274 1.00 98.75 116 HIS A O 1
ATOM 942 N N . LYS A 1 117 ? 2.788 -17.745 5.528 1.00 98.50 117 LYS A N 1
ATOM 943 C CA . LYS A 1 117 ? 3.862 -17.715 4.549 1.00 98.50 117 LYS A CA 1
ATOM 944 C C . LYS A 1 117 ? 3.329 -17.901 3.130 1.00 98.50 117 LYS A C 1
ATOM 946 O O . LYS A 1 117 ? 3.043 -19.027 2.721 1.00 98.50 117 LYS A O 1
ATOM 951 N N . HIS A 1 118 ? 3.254 -16.822 2.356 1.00 98.31 118 HIS A N 1
ATOM 952 C CA . HIS A 1 118 ? 2.911 -16.861 0.934 1.00 98.31 118 HIS A CA 1
ATOM 953 C C . HIS A 1 118 ? 3.774 -15.898 0.120 1.00 98.31 118 HIS A C 1
ATOM 955 O O . HIS A 1 118 ? 4.068 -14.785 0.541 1.00 98.31 118 HIS A O 1
ATOM 961 N N . PHE A 1 119 ? 4.135 -16.317 -1.092 1.00 98.06 119 PHE A N 1
ATOM 962 C CA . PHE A 1 119 ? 4.693 -15.417 -2.095 1.00 98.06 119 PHE A CA 1
ATOM 963 C C . PHE A 1 119 ? 3.539 -14.823 -2.913 1.00 98.06 119 PHE A C 1
ATOM 965 O O . PHE A 1 119 ? 2.842 -15.559 -3.617 1.00 98.06 119 PHE A O 1
ATOM 972 N N . ILE A 1 120 ? 3.297 -13.519 -2.781 1.00 98.31 120 ILE A N 1
ATOM 973 C CA . ILE A 1 120 ? 2.146 -12.851 -3.400 1.00 98.31 120 ILE A CA 1
ATOM 974 C C . ILE A 1 120 ? 2.457 -12.497 -4.854 1.00 98.31 120 ILE A C 1
ATOM 976 O O . ILE A 1 120 ? 3.514 -11.956 -5.173 1.00 98.31 120 ILE A O 1
ATOM 980 N N . THR A 1 121 ? 1.504 -12.771 -5.738 1.00 98.38 121 THR A N 1
ATOM 981 C CA . THR A 1 121 ? 1.540 -12.374 -7.144 1.00 98.38 121 THR A CA 1
ATOM 982 C C . THR A 1 121 ? 0.200 -11.766 -7.552 1.00 98.38 121 THR A C 1
ATOM 984 O O . THR A 1 121 ? -0.789 -11.836 -6.820 1.00 98.38 121 THR A O 1
ATOM 987 N N . ALA A 1 122 ? 0.149 -11.166 -8.740 1.00 98.12 122 ALA A N 1
ATOM 988 C CA . ALA A 1 122 ? -1.085 -10.602 -9.262 1.00 98.12 122 ALA A CA 1
ATOM 989 C C . ALA A 1 122 ? -2.127 -11.703 -9.550 1.00 98.12 122 ALA A C 1
ATOM 991 O O . ALA A 1 122 ? -3.324 -11.477 -9.416 1.00 98.12 122 ALA A O 1
ATOM 992 N N . GLU A 1 123 ? -1.682 -12.917 -9.886 1.00 97.50 123 GLU A N 1
ATOM 993 C CA . GLU A 1 123 ? -2.555 -14.055 -10.185 1.00 97.50 123 GLU A CA 1
ATOM 994 C C . GLU A 1 123 ? -3.161 -14.701 -8.936 1.00 97.50 123 GLU A C 1
ATOM 996 O O . GLU A 1 123 ? -4.229 -15.306 -9.023 1.00 97.50 123 GLU A O 1
ATOM 1001 N N . ASN A 1 124 ? -2.485 -14.628 -7.784 1.00 98.00 124 ASN A N 1
ATOM 1002 C CA . ASN A 1 124 ? -2.907 -15.359 -6.588 1.00 98.00 124 ASN A CA 1
ATOM 1003 C C . ASN A 1 124 ? -3.573 -14.490 -5.516 1.00 98.00 124 ASN A C 1
ATOM 1005 O O . ASN A 1 124 ? -4.224 -15.049 -4.633 1.00 98.00 124 ASN A O 1
ATOM 1009 N N . ILE A 1 125 ? -3.466 -13.160 -5.592 1.00 98.44 125 ILE A N 1
ATOM 1010 C CA . ILE A 1 125 ? -3.889 -12.277 -4.499 1.00 98.44 125 ILE A CA 1
ATOM 1011 C C . ILE A 1 125 ? -5.359 -12.455 -4.106 1.00 98.44 125 ILE A C 1
ATOM 1013 O O . ILE A 1 125 ? -5.673 -12.581 -2.924 1.00 98.44 125 ILE A O 1
ATOM 1017 N N . ASN A 1 126 ? -6.256 -12.572 -5.085 1.00 98.31 126 ASN A N 1
ATOM 1018 C CA . ASN A 1 126 ? -7.680 -12.771 -4.816 1.00 98.31 126 ASN A CA 1
ATOM 1019 C C . ASN A 1 126 ? -7.952 -14.144 -4.188 1.00 98.31 126 ASN A C 1
ATOM 1021 O O . ASN A 1 126 ? -8.735 -14.249 -3.251 1.00 98.31 126 ASN A O 1
ATOM 1025 N N . ALA A 1 127 ? -7.261 -15.194 -4.643 1.00 98.56 127 ALA A N 1
ATOM 1026 C CA . ALA A 1 127 ? -7.386 -16.523 -4.049 1.00 98.56 127 ALA A CA 1
ATOM 1027 C C . ALA A 1 127 ? -6.859 -16.561 -2.606 1.00 98.56 127 ALA A C 1
ATOM 1029 O O . ALA A 1 127 ? -7.425 -17.266 -1.777 1.00 98.56 127 ALA A O 1
ATOM 1030 N N . LEU A 1 128 ? -5.810 -15.792 -2.292 1.00 98.69 128 LEU A N 1
ATOM 1031 C CA . LEU A 1 128 ? -5.307 -15.647 -0.925 1.00 98.69 128 LEU A CA 1
ATOM 1032 C C . LEU A 1 128 ? -6.306 -14.911 -0.025 1.00 98.69 128 LEU A C 1
ATOM 1034 O O . LEU A 1 128 ? -6.475 -15.302 1.126 1.00 98.69 128 LEU A O 1
ATOM 1038 N N . PHE A 1 129 ? -6.992 -13.888 -0.539 1.00 98.69 129 PHE A N 1
ATOM 1039 C CA . PHE A 1 129 ? -8.015 -13.172 0.229 1.00 98.69 129 PHE A CA 1
ATOM 1040 C C . PHE A 1 129 ? -9.215 -14.063 0.549 1.00 98.69 129 PHE A C 1
ATOM 1042 O O . PHE A 1 129 ? -9.697 -14.047 1.678 1.00 98.69 129 PHE A O 1
ATOM 1049 N N . GLU A 1 130 ? -9.663 -14.869 -0.415 1.00 98.56 130 GLU A N 1
ATOM 1050 C CA . GLU A 1 130 ? -10.729 -15.853 -0.197 1.00 98.56 130 GLU A CA 1
ATOM 1051 C C . GLU A 1 130 ? -10.282 -16.981 0.746 1.00 98.56 130 GLU A C 1
ATOM 1053 O O . GLU A 1 130 ? -11.034 -17.382 1.625 1.00 98.56 130 GLU A O 1
ATOM 1058 N N . LEU A 1 131 ? -9.046 -17.478 0.607 1.00 98.56 131 LEU A N 1
ATOM 1059 C CA . LEU A 1 131 ? -8.500 -18.545 1.457 1.00 98.56 131 LEU A CA 1
ATOM 1060 C C . LEU A 1 131 ? -8.484 -18.169 2.944 1.00 98.56 131 LEU A C 1
ATOM 1062 O O . LEU A 1 131 ? -8.672 -19.038 3.793 1.00 98.56 131 LEU A O 1
ATOM 1066 N N . HIS A 1 132 ? -8.211 -16.900 3.242 1.00 98.50 132 HIS A N 1
ATOM 1067 C CA . HIS A 1 132 ? -8.061 -16.386 4.604 1.00 98.50 132 HIS A CA 1
ATOM 1068 C C . HIS A 1 132 ? -9.288 -15.609 5.097 1.00 98.50 132 HIS A C 1
ATOM 1070 O O . HIS A 1 132 ? -9.181 -14.874 6.078 1.00 98.50 132 HIS A O 1
ATOM 1076 N N . ASP A 1 133 ? -10.434 -15.764 4.425 1.00 98.06 133 ASP A N 1
ATOM 1077 C CA . ASP A 1 133 ? -11.712 -15.147 4.797 1.00 98.06 133 ASP A CA 1
ATOM 1078 C C . ASP A 1 133 ? -11.604 -13.624 5.028 1.00 98.06 133 ASP A C 1
ATOM 1080 O O . ASP A 1 133 ? -12.180 -13.070 5.971 1.00 98.06 133 ASP A O 1
ATOM 1084 N N . VAL A 1 134 ? -10.833 -12.925 4.183 1.00 98.62 134 VAL A N 1
ATOM 1085 C CA . VAL A 1 134 ? -10.662 -11.470 4.303 1.00 98.62 134 VAL A CA 1
ATOM 1086 C C . VAL A 1 134 ? -12.019 -10.786 4.088 1.00 98.62 134 VAL A C 1
ATOM 1088 O O . VAL A 1 134 ? -12.662 -11.015 3.059 1.00 98.62 134 VAL A O 1
ATOM 1091 N N . PRO A 1 135 ? -12.480 -9.922 5.011 1.00 97.81 135 PRO A N 1
ATOM 1092 C CA . PRO A 1 135 ? -13.752 -9.234 4.849 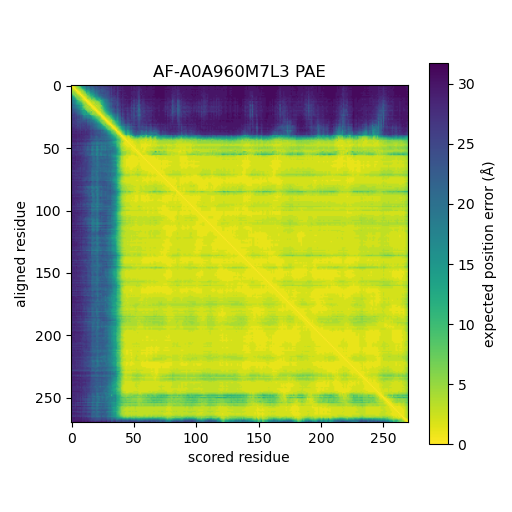1.00 97.81 135 PRO A CA 1
ATOM 1093 C C . PRO A 1 135 ? -13.683 -8.194 3.724 1.00 97.81 135 PRO A C 1
ATOM 1095 O O . PRO A 1 135 ? -12.687 -7.491 3.557 1.00 97.81 135 PRO A O 1
ATOM 1098 N N . TYR A 1 136 ? -14.774 -8.050 2.970 1.00 97.00 136 TYR A N 1
ATOM 1099 C CA . TYR A 1 136 ? -14.888 -7.060 1.888 1.00 97.00 136 TYR A CA 1
ATOM 1100 C C . TYR A 1 136 ? -14.789 -5.607 2.387 1.00 97.00 136 TYR A C 1
ATOM 1102 O O . TYR A 1 136 ? -14.313 -4.735 1.657 1.00 97.00 136 TYR A O 1
ATOM 1110 N N . ASP A 1 137 ? -15.190 -5.359 3.637 1.00 94.12 137 ASP A N 1
ATOM 1111 C CA . ASP A 1 137 ? -15.146 -4.067 4.327 1.00 94.12 137 ASP A CA 1
ATOM 1112 C C . ASP A 1 137 ? -13.943 -3.932 5.283 1.00 94.12 137 ASP A C 1
ATOM 1114 O O . ASP A 1 137 ? -14.032 -3.267 6.323 1.00 94.12 137 ASP A O 1
ATOM 1118 N N . LEU A 1 138 ? -12.807 -4.563 4.954 1.00 98.00 138 LEU A N 1
ATOM 1119 C CA . LEU A 1 138 ? -11.548 -4.338 5.670 1.00 98.00 138 LEU A CA 1
ATOM 1120 C C . LEU A 1 138 ? -11.226 -2.839 5.784 1.00 98.00 138 LEU A C 1
ATOM 1122 O O . LEU A 1 138 ? -11.492 -2.045 4.882 1.00 98.00 138 LEU A O 1
ATOM 1126 N N . ASP A 1 139 ? -10.650 -2.438 6.910 1.00 98.81 139 ASP A N 1
ATOM 1127 C CA . ASP A 1 139 ? -10.328 -1.038 7.166 1.00 98.81 139 ASP A CA 1
ATOM 1128 C C . ASP A 1 139 ? -8.983 -0.651 6.555 1.00 98.81 139 ASP A C 1
ATOM 1130 O O . ASP A 1 139 ? -8.893 0.382 5.895 1.00 98.81 139 ASP A O 1
ATOM 1134 N N . LEU A 1 140 ? -7.948 -1.467 6.758 1.00 98.88 140 LEU A N 1
ATOM 1135 C CA . LEU A 1 140 ? -6.573 -1.144 6.378 1.00 98.88 140 LEU A CA 1
ATOM 1136 C C . LEU A 1 140 ? -5.980 -2.219 5.469 1.00 98.88 140 LEU A C 1
ATOM 1138 O O . LEU A 1 140 ? -6.035 -3.402 5.791 1.00 98.88 140 LEU A O 1
ATOM 1142 N N . LEU A 1 141 ? -5.354 -1.798 4.375 1.00 98.94 141 LEU A N 1
ATOM 1143 C CA . LEU A 1 141 ? -4.492 -2.638 3.549 1.00 98.94 141 LEU A CA 1
ATOM 1144 C C . LEU A 1 141 ? -3.107 -1.990 3.439 1.00 98.94 141 LEU A C 1
ATOM 1146 O O . LEU A 1 141 ? -2.990 -0.903 2.886 1.00 98.94 141 LEU A O 1
ATOM 1150 N N . SER A 1 142 ? -2.079 -2.652 3.962 1.00 98.81 142 SER A N 1
ATOM 1151 C CA . SER A 1 142 ? -0.671 -2.267 3.823 1.00 98.81 142 SER A CA 1
ATOM 1152 C C . SER A 1 142 ? 0.000 -3.168 2.784 1.00 98.81 142 SER A C 1
ATOM 1154 O O . SER A 1 142 ? -0.068 -4.392 2.904 1.00 98.81 142 SER A O 1
ATOM 1156 N N . ILE A 1 143 ? 0.614 -2.578 1.762 1.00 98.81 143 ILE A N 1
ATOM 1157 C CA . ILE A 1 143 ? 1.247 -3.273 0.635 1.00 98.81 143 ILE A CA 1
ATOM 1158 C C . ILE A 1 143 ? 2.706 -2.838 0.566 1.00 98.81 143 ILE A C 1
ATOM 1160 O O . ILE A 1 143 ? 2.988 -1.717 0.156 1.00 98.81 143 ILE A O 1
ATOM 1164 N N . ASP A 1 144 ? 3.599 -3.735 0.953 1.00 97.50 144 ASP A N 1
ATOM 1165 C CA . ASP A 1 144 ? 5.038 -3.567 0.797 1.00 97.50 144 ASP A CA 1
ATOM 1166 C C . ASP A 1 144 ? 5.625 -4.954 0.512 1.00 97.50 144 ASP A C 1
ATOM 1168 O O . ASP A 1 144 ? 5.722 -5.794 1.398 1.00 97.50 144 ASP A O 1
ATOM 1172 N N . ILE A 1 145 ? 5.853 -5.286 -0.756 1.00 97.31 145 ILE A N 1
ATOM 1173 C CA . ILE A 1 145 ? 6.407 -6.586 -1.180 1.00 97.31 145 ILE A CA 1
ATOM 1174 C C . ILE A 1 145 ? 7.684 -6.418 -2.006 1.00 97.31 145 ILE A C 1
ATOM 1176 O O . ILE A 1 145 ? 8.018 -7.292 -2.817 1.00 97.31 145 ILE A O 1
ATOM 1180 N N . ASP A 1 146 ? 8.367 -5.289 -1.814 1.00 95.06 146 ASP A N 1
ATOM 1181 C CA . ASP A 1 146 ? 9.619 -4.907 -2.458 1.00 95.06 146 ASP A CA 1
ATOM 1182 C C . ASP A 1 146 ? 9.589 -5.060 -4.001 1.00 95.06 146 ASP A C 1
ATOM 1184 O O . ASP A 1 146 ? 10.515 -5.615 -4.610 1.00 95.06 146 ASP A O 1
ATOM 1188 N N . GLY A 1 147 ? 8.521 -4.646 -4.696 1.00 95.94 147 GLY A N 1
ATOM 1189 C CA . GLY A 1 147 ? 8.510 -4.735 -6.160 1.00 95.94 147 GLY A CA 1
ATOM 1190 C C . GLY A 1 147 ? 7.151 -4.669 -6.839 1.00 95.94 147 GLY A C 1
ATOM 1191 O O . GLY A 1 147 ? 6.840 -3.706 -7.537 1.00 95.94 147 GLY A O 1
ATOM 1192 N N . ASN A 1 148 ? 6.377 -5.754 -6.767 1.00 98.00 148 ASN A N 1
ATOM 1193 C CA . ASN A 1 148 ? 5.157 -5.915 -7.572 1.00 98.00 148 ASN A CA 1
ATOM 1194 C C . ASN A 1 148 ? 3.923 -5.213 -6.971 1.00 98.00 148 ASN A C 1
ATOM 1196 O O . ASN A 1 148 ? 2.798 -5.520 -7.366 1.00 98.00 148 ASN A O 1
ATOM 1200 N N . ASP A 1 149 ? 4.116 -4.265 -6.060 1.00 98.56 149 ASP A N 1
ATOM 1201 C CA . ASP A 1 149 ? 3.098 -3.558 -5.271 1.00 98.56 149 ASP A CA 1
ATOM 1202 C C . ASP A 1 149 ? 1.985 -2.986 -6.155 1.00 98.56 149 ASP A C 1
ATOM 1204 O O . ASP A 1 149 ? 0.798 -3.251 -5.947 1.00 98.56 149 ASP A O 1
ATOM 1208 N N . PHE A 1 150 ? 2.383 -2.303 -7.236 1.00 98.69 150 PHE A N 1
ATOM 1209 C CA . PHE A 1 150 ? 1.476 -1.776 -8.258 1.00 98.69 150 PHE A CA 1
ATOM 1210 C C . PHE A 1 150 ? 0.574 -2.869 -8.848 1.00 98.69 150 PHE A C 1
ATOM 1212 O O . PHE A 1 150 ? -0.637 -2.695 -8.970 1.00 98.69 150 PHE A O 1
ATOM 1219 N N . TYR A 1 151 ? 1.154 -4.012 -9.216 1.00 98.69 151 TYR A N 1
ATOM 1220 C CA . TYR A 1 151 ? 0.446 -5.091 -9.903 1.00 98.69 151 TYR A CA 1
ATOM 1221 C C . TYR A 1 151 ? -0.479 -5.861 -8.968 1.00 98.69 151 TYR A C 1
ATOM 1223 O O . TYR A 1 151 ? -1.592 -6.209 -9.361 1.00 98.69 151 TYR A O 1
ATOM 1231 N N . VAL A 1 152 ? -0.047 -6.087 -7.728 1.00 98.56 152 VAL A N 1
ATOM 1232 C CA . VAL A 1 152 ? -0.866 -6.727 -6.695 1.00 98.56 152 VAL A CA 1
ATOM 1233 C C . VAL A 1 152 ? -2.076 -5.858 -6.371 1.00 98.56 152 VAL A C 1
ATOM 1235 O O . VAL A 1 152 ? -3.203 -6.355 -6.378 1.00 98.56 152 VAL A O 1
ATOM 1238 N N . TRP A 1 153 ? -1.888 -4.547 -6.190 1.00 98.69 153 TRP A N 1
ATOM 1239 C CA . TRP A 1 153 ? -3.019 -3.646 -5.979 1.00 98.69 153 TRP A CA 1
ATOM 1240 C C . TRP A 1 153 ? -3.921 -3.544 -7.217 1.00 98.69 153 TRP A C 1
ATOM 1242 O O . TRP A 1 153 ? -5.152 -3.528 -7.099 1.00 98.69 153 TRP A O 1
ATOM 1252 N N . HIS A 1 154 ? -3.343 -3.525 -8.421 1.00 98.31 154 HIS A N 1
ATOM 1253 C CA . HIS A 1 154 ? -4.115 -3.513 -9.662 1.00 98.31 154 HIS A CA 1
ATOM 1254 C C . HIS A 1 154 ? -5.018 -4.746 -9.799 1.00 98.31 154 HIS A C 1
ATOM 1256 O O . HIS A 1 154 ? -6.196 -4.590 -10.135 1.00 98.31 154 HIS A O 1
ATOM 1262 N N . ALA A 1 155 ? -4.493 -5.935 -9.492 1.00 98.00 155 ALA A N 1
ATOM 1263 C CA . ALA A 1 155 ? -5.193 -7.211 -9.622 1.00 98.00 155 ALA A CA 1
ATOM 1264 C C . ALA A 1 155 ? -6.215 -7.496 -8.511 1.00 98.00 155 ALA A C 1
ATOM 1266 O O . ALA A 1 155 ? -7.118 -8.303 -8.726 1.00 98.00 155 ALA A O 1
ATOM 1267 N N . LEU A 1 156 ? -6.109 -6.839 -7.351 1.00 98.06 156 LEU A N 1
ATOM 1268 C CA . LEU A 1 156 ? -7.060 -7.021 -6.253 1.00 98.06 156 LEU A CA 1
ATOM 1269 C C . LEU A 1 156 ? -8.498 -6.660 -6.679 1.00 98.06 156 LEU A C 1
ATOM 1271 O O . LEU A 1 156 ? -8.747 -5.544 -7.160 1.00 98.06 156 LEU A O 1
ATOM 1275 N N . ASP A 1 157 ? -9.427 -7.595 -6.465 1.00 97.44 157 ASP A N 1
ATOM 1276 C CA . ASP A 1 157 ? -10.845 -7.493 -6.817 1.00 97.44 157 ASP A CA 1
ATOM 1277 C C . ASP A 1 157 ? -11.494 -6.251 -6.196 1.00 97.44 157 ASP A C 1
ATOM 1279 O O . ASP A 1 157 ? -11.335 -5.964 -5.011 1.00 97.44 157 ASP A O 1
ATOM 1283 N N . GLU A 1 158 ? -12.335 -5.566 -6.973 1.00 95.62 158 GLU A N 1
ATOM 1284 C CA . GLU A 1 158 ? -13.038 -4.341 -6.551 1.00 95.62 158 GLU A CA 1
ATOM 1285 C C . GLU A 1 158 ? -14.028 -4.556 -5.391 1.00 95.62 158 GLU A C 1
ATOM 1287 O O . GLU A 1 158 ? -14.464 -3.589 -4.766 1.00 95.62 158 GLU A O 1
ATOM 1292 N N . LYS A 1 159 ? -14.381 -5.815 -5.088 1.00 96.88 159 LYS A N 1
ATOM 1293 C CA . LYS A 1 159 ? -15.205 -6.166 -3.921 1.00 96.88 159 LYS A CA 1
ATOM 1294 C C . LYS A 1 159 ? -14.473 -5.924 -2.599 1.00 96.88 159 LYS A C 1
ATOM 1296 O O . LYS A 1 159 ? -15.132 -5.664 -1.600 1.00 96.88 159 LYS A O 1
ATOM 1301 N N . TYR A 1 160 ? -13.139 -5.981 -2.592 1.00 97.75 160 TYR A N 1
ATOM 1302 C CA . TYR A 1 160 ? -12.329 -5.596 -1.443 1.00 97.75 160 TYR A CA 1
ATOM 1303 C C . TYR A 1 160 ? -12.052 -4.102 -1.534 1.00 97.75 160 TYR A C 1
ATOM 1305 O O . TYR A 1 160 ? -11.283 -3.650 -2.386 1.00 97.75 160 TYR A O 1
ATOM 1313 N N . ARG A 1 161 ? -12.677 -3.321 -0.651 1.00 95.88 161 ARG A N 1
ATOM 1314 C CA . ARG A 1 161 ? -12.573 -1.857 -0.669 1.00 95.88 161 ARG A CA 1
ATOM 1315 C C . ARG A 1 161 ? -12.016 -1.343 0.662 1.00 95.88 161 ARG A C 1
ATOM 1317 O O . ARG A 1 161 ? -12.787 -0.806 1.459 1.00 95.88 161 ARG A O 1
ATOM 1324 N N . PRO A 1 162 ? -10.693 -1.483 0.906 1.00 98.44 162 PRO A N 1
ATOM 1325 C CA . PRO A 1 162 ? -10.056 -0.945 2.103 1.00 98.44 162 PRO A CA 1
ATOM 1326 C C . PRO A 1 162 ? -10.397 0.530 2.309 1.00 98.44 162 PRO A C 1
ATOM 1328 O O . PRO A 1 162 ? -10.421 1.304 1.347 1.00 98.44 162 PRO A O 1
ATOM 1331 N N . ARG A 1 163 ? -10.634 0.940 3.553 1.00 98.62 163 ARG A N 1
ATOM 1332 C CA . ARG A 1 163 ? -10.920 2.345 3.897 1.00 98.62 163 ARG A CA 1
ATOM 1333 C C . ARG A 1 163 ? -9.657 3.204 3.925 1.00 98.62 163 ARG A C 1
ATOM 1335 O O . ARG A 1 163 ? -9.742 4.405 3.683 1.00 98.62 163 ARG A O 1
ATOM 1342 N N . LEU A 1 164 ? -8.507 2.578 4.152 1.00 98.88 164 LEU A N 1
ATOM 1343 C CA . LEU A 1 164 ? -7.172 3.136 4.007 1.00 98.88 164 LEU A CA 1
ATOM 1344 C C . LEU A 1 164 ? -6.260 2.105 3.334 1.00 98.88 164 LEU A C 1
ATOM 1346 O O . LEU A 1 164 ? -6.222 0.941 3.732 1.00 98.88 164 LEU A O 1
ATOM 1350 N N . ILE A 1 165 ? -5.513 2.551 2.331 1.00 98.94 165 ILE A N 1
ATOM 1351 C CA . ILE A 1 165 ? -4.417 1.799 1.726 1.00 98.94 165 ILE A CA 1
ATOM 1352 C C . ILE A 1 165 ? -3.117 2.533 2.030 1.00 98.94 165 ILE A C 1
ATOM 1354 O O . ILE A 1 165 ? -3.021 3.739 1.798 1.00 98.94 165 ILE A O 1
ATOM 1358 N N . VAL A 1 166 ? -2.140 1.793 2.539 1.00 98.88 166 VAL A N 1
ATOM 1359 C CA . VAL A 1 166 ? -0.744 2.207 2.685 1.00 98.88 166 VAL A CA 1
ATOM 1360 C C . VAL A 1 166 ? 0.051 1.364 1.697 1.00 98.88 166 VAL A C 1
ATOM 1362 O O . VAL A 1 166 ? -0.097 0.145 1.695 1.00 98.88 166 VAL A O 1
ATOM 1365 N N . ILE A 1 167 ? 0.811 1.984 0.803 1.00 98.81 167 ILE A N 1
ATOM 1366 C CA . ILE A 1 167 ? 1.521 1.254 -0.254 1.00 98.81 167 ILE A CA 1
ATOM 1367 C C . ILE A 1 167 ? 2.918 1.817 -0.480 1.00 98.81 167 ILE A C 1
ATOM 1369 O O . ILE A 1 167 ? 3.064 3.036 -0.621 1.00 98.81 167 ILE A O 1
ATOM 1373 N N . GLU A 1 168 ? 3.909 0.928 -0.565 1.00 98.06 168 GLU A N 1
ATOM 1374 C CA . GLU A 1 168 ? 5.281 1.283 -0.915 1.00 98.06 168 GLU A CA 1
ATOM 1375 C C . GLU A 1 168 ? 5.302 1.955 -2.295 1.00 98.06 168 GLU A C 1
ATOM 1377 O O . GLU A 1 168 ? 4.658 1.509 -3.252 1.00 98.06 168 GLU A O 1
ATOM 1382 N N . TYR A 1 169 ? 6.050 3.046 -2.424 1.00 98.00 169 TYR A N 1
ATOM 1383 C CA . TYR A 1 169 ? 6.329 3.659 -3.713 1.00 98.00 169 TYR A CA 1
ATOM 1384 C C . TYR A 1 169 ? 7.810 3.960 -3.885 1.00 98.00 169 TYR A C 1
ATOM 1386 O O . TYR A 1 169 ? 8.581 4.150 -2.949 1.00 98.00 169 TYR A O 1
ATOM 1394 N N . ASN A 1 170 ? 8.210 4.071 -5.144 1.00 97.75 170 ASN A N 1
ATOM 1395 C CA . ASN A 1 170 ? 9.585 4.340 -5.496 1.00 97.75 170 ASN A CA 1
ATOM 1396 C C . ASN A 1 170 ? 9.871 5.848 -5.496 1.00 97.75 170 ASN A C 1
ATOM 1398 O O . ASN A 1 170 ? 9.752 6.527 -6.524 1.00 97.75 170 ASN A O 1
ATOM 1402 N N . GLY A 1 171 ? 10.302 6.358 -4.342 1.00 96.75 171 GLY A N 1
ATOM 1403 C CA . GLY A 1 171 ? 10.740 7.742 -4.144 1.00 96.75 171 GLY A CA 1
ATOM 1404 C C . GLY A 1 171 ? 12.053 8.129 -4.845 1.00 96.75 171 GLY A C 1
ATOM 1405 O O . GLY A 1 171 ? 12.513 9.256 -4.667 1.00 96.75 171 GLY A O 1
ATOM 1406 N N . ASN A 1 172 ? 12.681 7.249 -5.639 1.00 95.88 172 ASN A N 1
ATOM 1407 C CA . ASN A 1 172 ? 13.861 7.620 -6.443 1.00 95.88 172 ASN A CA 1
ATOM 1408 C C . ASN A 1 172 ? 13.477 8.423 -7.680 1.00 95.88 172 ASN A C 1
ATOM 1410 O O . ASN A 1 172 ? 14.310 9.156 -8.219 1.00 95.88 172 ASN A O 1
ATOM 1414 N N . PHE A 1 173 ? 12.248 8.234 -8.158 1.00 96.12 173 PHE A N 1
ATOM 1415 C CA . PHE A 1 173 ? 11.786 8.782 -9.419 1.00 96.12 173 PHE A CA 1
ATOM 1416 C C . PHE A 1 173 ? 10.807 9.935 -9.165 1.00 96.12 173 PHE A C 1
ATOM 1418 O O . PHE A 1 173 ? 9.747 9.716 -8.572 1.00 96.12 173 PHE A O 1
ATOM 1425 N N . PRO A 1 174 ? 11.120 11.158 -9.631 1.00 96.75 174 PRO A N 1
ATOM 1426 C CA . PRO A 1 174 ? 10.249 12.309 -9.448 1.00 96.75 174 PRO A CA 1
ATOM 1427 C C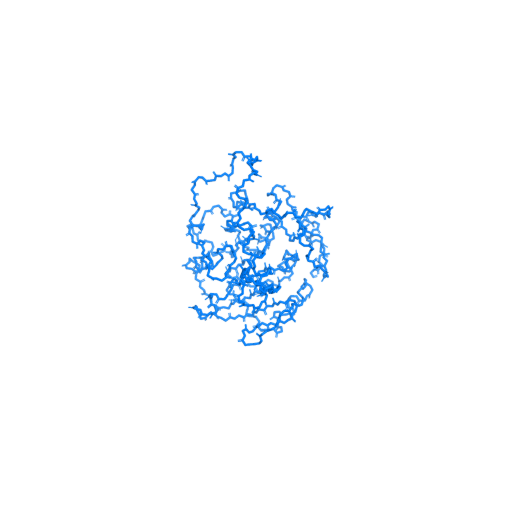 . PRO A 1 174 ? 8.903 12.147 -10.179 1.00 96.75 174 PRO A C 1
ATOM 1429 O O . PRO A 1 174 ? 8.762 11.290 -11.064 1.00 96.75 174 PRO A O 1
ATOM 1432 N N . PRO A 1 175 ? 7.892 12.963 -9.826 1.00 98.19 175 PRO A N 1
ATOM 1433 C CA . PRO A 1 175 ? 6.533 12.805 -10.347 1.00 98.19 175 PRO A CA 1
ATOM 1434 C C . PRO 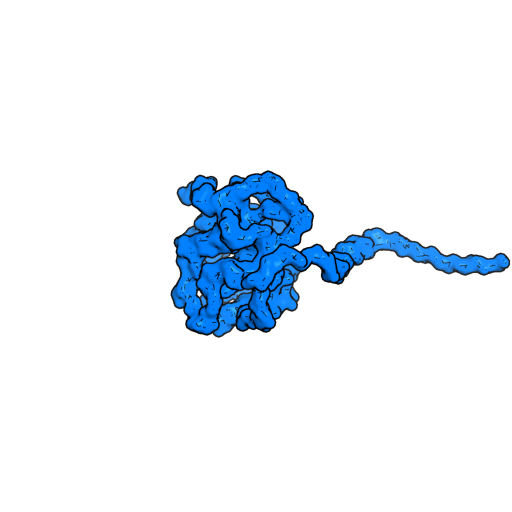A 1 175 ? 6.409 12.881 -11.878 1.00 98.19 175 PRO A C 1
ATOM 1436 O O . PRO A 1 175 ? 5.538 12.239 -12.463 1.00 98.19 175 PRO A O 1
ATOM 1439 N N . ASP A 1 176 ? 7.275 13.624 -12.559 1.00 97.44 176 ASP A N 1
ATOM 1440 C CA . ASP A 1 176 ? 7.226 13.836 -14.009 1.00 97.44 176 ASP A CA 1
ATOM 1441 C C . ASP A 1 176 ? 7.606 12.604 -14.849 1.00 97.44 176 ASP A C 1
ATOM 1443 O O . ASP A 1 176 ? 7.316 12.580 -16.044 1.00 97.44 176 ASP A O 1
ATOM 1447 N N . GLN A 1 177 ? 8.204 11.569 -14.251 1.00 97.12 177 GLN A N 1
ATOM 1448 C CA . GLN A 1 177 ? 8.657 10.392 -15.004 1.00 97.12 177 GLN A CA 1
ATOM 1449 C C . GLN A 1 177 ? 7.559 9.357 -15.284 1.00 97.12 177 GLN A C 1
ATOM 1451 O O . GLN A 1 177 ? 7.636 8.670 -16.295 1.00 97.12 177 GLN A O 1
ATOM 1456 N N . ASN A 1 178 ? 6.548 9.254 -14.412 1.00 98.00 178 ASN A N 1
ATOM 1457 C CA . ASN A 1 178 ? 5.450 8.275 -14.484 1.00 98.00 178 ASN A CA 1
ATOM 1458 C C . ASN A 1 178 ? 5.894 6.838 -14.856 1.00 98.00 178 ASN A C 1
ATOM 1460 O O . ASN A 1 178 ? 5.622 6.351 -15.957 1.00 98.00 178 ASN A O 1
ATOM 1464 N N . VAL A 1 179 ? 6.601 6.172 -13.940 1.00 98.19 179 VAL A N 1
ATOM 1465 C CA . VAL A 1 179 ? 7.314 4.909 -14.201 1.00 98.19 179 VAL A CA 1
ATOM 1466 C C . VAL A 1 179 ? 6.907 3.776 -13.259 1.00 98.19 179 VAL A C 1
ATOM 1468 O O . VAL A 1 179 ? 6.659 4.001 -12.073 1.00 98.19 179 VAL A O 1
ATOM 1471 N N . VAL A 1 180 ? 6.917 2.548 -13.784 1.00 98.62 180 VAL A N 1
ATOM 1472 C CA . VAL A 1 180 ? 6.648 1.280 -13.077 1.00 98.62 180 VAL A CA 1
ATOM 1473 C C . VAL A 1 180 ? 7.725 0.253 -13.452 1.00 98.62 180 VAL A C 1
ATOM 1475 O O . VAL A 1 180 ? 8.230 0.275 -14.578 1.00 98.62 180 VAL A O 1
ATOM 1478 N N . ILE A 1 181 ? 8.102 -0.664 -12.556 1.00 97.94 181 ILE A N 1
ATOM 1479 C CA . ILE A 1 181 ? 8.920 -1.824 -12.959 1.00 97.94 181 ILE A CA 1
ATOM 1480 C C . ILE A 1 181 ? 8.151 -2.738 -13.924 1.00 97.94 181 ILE A C 1
ATOM 1482 O O . ILE A 1 181 ? 6.924 -2.752 -13.941 1.00 97.94 181 ILE A O 1
ATOM 1486 N N . PHE A 1 182 ? 8.851 -3.555 -14.711 1.00 97.50 182 PHE A N 1
ATOM 1487 C CA . PHE A 1 182 ? 8.192 -4.588 -15.515 1.00 97.50 182 PHE A CA 1
ATOM 1488 C C . PHE A 1 182 ? 7.693 -5.723 -14.612 1.00 97.50 182 PHE A C 1
ATOM 1490 O O . PHE A 1 182 ? 8.424 -6.161 -13.720 1.00 97.50 182 PHE A O 1
ATOM 1497 N N . TYR A 1 183 ? 6.482 -6.227 -14.864 1.00 98.00 183 TYR A N 1
ATOM 1498 C CA . TYR A 1 183 ? 5.927 -7.317 -14.065 1.00 98.00 183 TYR A CA 1
ATOM 1499 C C . TYR A 1 183 ? 6.765 -8.596 -14.177 1.00 98.00 183 TYR A C 1
ATOM 1501 O O . TYR A 1 183 ? 7.012 -9.110 -15.269 1.00 98.00 183 TYR A O 1
ATOM 1509 N N . ASN A 1 184 ? 7.166 -9.144 -13.034 1.00 96.94 184 ASN A N 1
ATOM 1510 C CA . ASN A 1 184 ? 7.796 -10.455 -12.948 1.00 96.94 184 ASN A CA 1
ATOM 1511 C C . ASN A 1 184 ? 7.235 -11.189 -11.721 1.00 96.94 184 ASN A C 1
ATOM 1513 O O . ASN A 1 184 ? 7.552 -10.780 -10.605 1.00 96.94 184 ASN A O 1
ATOM 1517 N N . PRO A 1 185 ? 6.465 -12.284 -11.875 1.00 96.56 185 PRO A N 1
ATOM 1518 C CA . PRO A 1 185 ? 5.878 -13.004 -10.742 1.00 96.56 185 PRO A CA 1
ATOM 1519 C C . PRO A 1 185 ? 6.921 -13.684 -9.841 1.00 96.56 185 PRO A C 1
ATOM 1521 O O . PRO A 1 185 ? 6.566 -14.175 -8.780 1.00 96.56 185 PRO A O 1
ATOM 1524 N N . TYR A 1 186 ? 8.196 -13.708 -10.238 1.00 95.69 186 TYR A N 1
ATOM 1525 C CA . TYR A 1 186 ? 9.324 -14.207 -9.445 1.00 95.69 186 TYR A CA 1
ATOM 1526 C C . TYR A 1 186 ? 10.292 -13.083 -9.048 1.00 95.69 186 TYR A C 1
ATOM 1528 O O . TYR A 1 186 ? 11.489 -13.318 -8.869 1.00 95.69 186 TYR A O 1
ATOM 1536 N N . HIS A 1 187 ? 9.816 -11.834 -9.014 1.00 95.75 187 HIS A N 1
ATOM 1537 C CA . HIS A 1 187 ? 10.640 -10.697 -8.625 1.00 95.75 187 HIS A CA 1
ATOM 1538 C C . HIS A 1 187 ? 11.126 -10.862 -7.183 1.00 95.75 187 HIS A C 1
ATOM 1540 O O . HIS A 1 187 ? 10.330 -11.039 -6.271 1.00 95.75 187 HIS A O 1
ATOM 1546 N N . HIS A 1 188 ? 12.435 -10.752 -6.990 1.00 94.25 188 HIS A N 1
ATOM 1547 C CA . HIS A 1 188 ? 13.036 -10.552 -5.682 1.00 94.25 188 HIS A CA 1
ATOM 1548 C C . HIS A 1 188 ? 13.864 -9.287 -5.756 1.00 94.25 188 HIS A C 1
ATOM 1550 O O . HIS A 1 188 ? 14.700 -9.143 -6.660 1.00 94.25 188 HIS A O 1
ATOM 1556 N N . TRP A 1 189 ? 13.639 -8.392 -4.805 1.00 94.94 189 TRP A N 1
ATOM 1557 C CA . TRP A 1 189 ? 14.378 -7.155 -4.762 1.00 94.94 189 TRP A CA 1
ATOM 1558 C C . TRP A 1 189 ? 15.865 -7.417 -4.542 1.00 94.94 189 TRP A C 1
ATOM 1560 O O . TRP A 1 189 ? 16.283 -8.205 -3.694 1.00 94.94 189 TRP A O 1
ATOM 1570 N N . ASP A 1 190 ? 16.691 -6.754 -5.345 1.00 93.75 190 ASP A N 1
ATOM 1571 C CA . ASP A 1 190 ? 18.147 -6.876 -5.289 1.00 93.75 190 ASP A CA 1
ATOM 1572 C C . ASP A 1 190 ? 18.798 -5.715 -4.512 1.00 93.75 190 ASP A C 1
ATOM 1574 O O . ASP A 1 190 ? 20.017 -5.509 -4.607 1.00 93.75 190 ASP A O 1
ATOM 1578 N N . GLY A 1 191 ? 17.996 -4.941 -3.772 1.00 93.94 191 GLY A N 1
ATOM 1579 C CA . GLY A 1 191 ? 18.424 -3.767 -3.012 1.00 93.94 191 GLY A CA 1
ATOM 1580 C C . GLY A 1 191 ? 18.663 -2.515 -3.861 1.00 93.94 191 GLY A C 1
ATOM 1581 O O . GLY A 1 191 ? 19.270 -1.565 -3.363 1.00 93.94 191 GLY A O 1
ATOM 1582 N N . SER A 1 192 ? 18.307 -2.531 -5.153 1.00 96.06 192 SER A N 1
ATOM 1583 C CA . SER A 1 192 ? 18.508 -1.399 -6.065 1.00 96.06 192 SER A CA 1
ATOM 1584 C C . SER A 1 192 ? 17.289 -0.487 -6.187 1.00 96.06 192 SER A C 1
ATOM 1586 O O . SER A 1 192 ? 16.204 -0.809 -5.729 1.00 96.06 192 SER A O 1
ATOM 1588 N N . SER A 1 193 ? 17.433 0.627 -6.901 1.00 95.44 193 SER A N 1
ATOM 1589 C CA . SER A 1 193 ? 16.330 1.526 -7.257 1.00 95.44 193 SER A CA 1
ATOM 1590 C C . SER A 1 193 ? 15.278 0.919 -8.209 1.00 95.44 193 SER A C 1
ATOM 1592 O O . SER A 1 193 ? 14.402 1.647 -8.669 1.00 95.44 193 SER A O 1
ATOM 1594 N N . TYR A 1 194 ? 15.361 -0.375 -8.556 1.00 97.44 194 TYR A N 1
ATOM 1595 C CA . TYR A 1 194 ? 14.397 -1.070 -9.419 1.00 97.44 194 TYR A CA 1
ATOM 1596 C C . TYR A 1 194 ? 13.388 -1.878 -8.599 1.00 97.44 194 TYR A C 1
ATOM 1598 O O . TYR A 1 194 ? 13.568 -3.078 -8.388 1.00 97.44 194 TYR A O 1
ATOM 1606 N N . PHE A 1 195 ? 12.336 -1.198 -8.162 1.00 97.56 195 PHE A N 1
ATOM 1607 C CA . PHE A 1 195 ? 11.190 -1.747 -7.437 1.00 97.56 195 PHE A CA 1
ATOM 1608 C C . PHE A 1 195 ? 9.970 -0.840 -7.656 1.00 97.56 195 PHE A C 1
ATOM 1610 O O . PHE A 1 195 ? 10.125 0.321 -8.056 1.00 97.56 195 PHE A O 1
ATOM 1617 N N . GLY A 1 196 ? 8.773 -1.370 -7.419 1.00 97.62 196 GLY A N 1
ATOM 1618 C CA . GLY A 1 196 ? 7.541 -0.600 -7.318 1.00 97.62 196 GLY A CA 1
ATOM 1619 C C . GLY A 1 196 ? 7.211 0.295 -8.515 1.00 97.62 196 GLY A C 1
ATOM 1620 O O . GLY A 1 196 ? 7.525 0.028 -9.683 1.00 97.62 196 GLY A O 1
ATOM 1621 N N . ALA A 1 197 ? 6.541 1.393 -8.191 1.00 98.56 197 ALA A N 1
ATOM 1622 C CA . ALA A 1 197 ? 6.168 2.454 -9.112 1.00 98.56 197 ALA A CA 1
ATOM 1623 C C . ALA A 1 197 ? 6.370 3.814 -8.446 1.00 98.56 197 ALA A C 1
ATOM 1625 O O . ALA A 1 197 ? 6.319 3.917 -7.221 1.00 98.56 197 ALA A O 1
ATOM 1626 N N . ASN A 1 198 ? 6.582 4.869 -9.231 1.00 98.44 198 ASN A N 1
ATOM 1627 C CA . ASN A 1 198 ? 6.667 6.214 -8.665 1.00 98.44 198 ASN A CA 1
ATOM 1628 C C . ASN A 1 198 ? 5.283 6.742 -8.230 1.00 98.44 198 ASN A C 1
ATOM 1630 O O . ASN A 1 198 ? 4.237 6.171 -8.551 1.00 98.44 198 ASN A O 1
ATOM 1634 N N . ILE A 1 199 ? 5.277 7.881 -7.532 1.00 98.75 199 ILE A N 1
ATOM 1635 C CA . ILE A 1 199 ? 4.053 8.484 -6.980 1.00 98.75 199 ILE A CA 1
ATOM 1636 C C . ILE A 1 199 ? 2.972 8.752 -8.036 1.00 98.75 199 ILE A C 1
ATOM 1638 O O . ILE A 1 199 ? 1.789 8.561 -7.767 1.00 98.75 199 ILE A O 1
ATOM 1642 N N . THR A 1 200 ? 3.359 9.149 -9.251 1.00 98.81 200 THR A N 1
ATOM 1643 C CA . THR A 1 200 ? 2.410 9.462 -10.328 1.00 98.81 200 THR A CA 1
ATOM 1644 C C . THR A 1 200 ? 1.705 8.214 -10.836 1.00 98.81 200 THR A C 1
ATOM 1646 O O . THR A 1 200 ? 0.480 8.222 -10.952 1.00 98.81 200 THR A O 1
ATOM 1649 N N . ALA A 1 201 ? 2.439 7.125 -11.065 1.00 98.81 201 ALA A N 1
ATOM 1650 C CA . ALA A 1 201 ? 1.845 5.861 -11.486 1.00 98.81 201 ALA A CA 1
ATOM 1651 C C . ALA A 1 201 ? 0.917 5.285 -10.401 1.00 98.81 201 ALA A C 1
ATOM 1653 O O . ALA A 1 201 ? -0.193 4.842 -10.704 1.00 98.81 201 ALA A O 1
ATOM 1654 N N . MET A 1 202 ? 1.319 5.360 -9.127 1.00 98.81 202 MET A N 1
ATOM 1655 C CA . MET A 1 202 ? 0.470 4.945 -8.004 1.00 98.81 202 MET A CA 1
ATOM 1656 C C . MET A 1 202 ? -0.782 5.820 -7.867 1.00 98.81 202 MET A C 1
ATOM 1658 O O . MET A 1 202 ? -1.878 5.300 -7.663 1.00 98.81 202 MET A O 1
ATOM 1662 N N . GLN A 1 203 ? -0.663 7.141 -8.039 1.00 98.81 203 GLN A N 1
ATOM 1663 C CA . GLN A 1 203 ? -1.806 8.058 -8.022 1.00 98.81 203 GLN A CA 1
ATOM 1664 C C . GLN A 1 203 ? -2.803 7.734 -9.142 1.00 98.81 203 GLN A C 1
ATOM 1666 O O . GLN A 1 203 ? -4.014 7.695 -8.903 1.00 98.81 203 GLN A O 1
ATOM 1671 N N . GLN A 1 204 ? -2.310 7.459 -10.350 1.00 98.81 204 GLN A N 1
ATOM 1672 C CA . GLN A 1 204 ? -3.142 7.059 -11.484 1.00 98.81 204 GLN A CA 1
ATOM 1673 C C . GLN A 1 204 ? -3.850 5.723 -11.223 1.00 98.81 204 GLN A C 1
ATOM 1675 O O . GLN A 1 204 ? -5.048 5.613 -11.500 1.00 98.81 204 GLN A O 1
ATOM 1680 N N . LEU A 1 205 ? -3.163 4.740 -10.629 1.00 98.75 205 LEU A N 1
ATOM 1681 C CA . LEU A 1 205 ? -3.775 3.471 -10.223 1.00 98.75 205 LEU A CA 1
ATOM 1682 C C . LEU A 1 205 ? -4.865 3.682 -9.165 1.00 98.75 205 LEU A C 1
ATOM 1684 O O . LEU A 1 205 ? -5.977 3.176 -9.329 1.00 98.75 205 LEU A O 1
ATOM 1688 N N . GLY A 1 206 ? -4.590 4.484 -8.135 1.00 98.75 206 GLY A N 1
ATOM 1689 C CA . GLY A 1 206 ? -5.575 4.856 -7.121 1.00 98.75 206 GLY A CA 1
ATOM 1690 C C . GLY A 1 206 ? -6.822 5.475 -7.743 1.00 98.75 206 GLY A C 1
ATOM 1691 O O . GLY A 1 206 ? -7.936 5.021 -7.478 1.00 98.75 206 GLY A O 1
ATOM 1692 N N . ARG A 1 207 ? -6.651 6.418 -8.677 1.00 98.62 207 ARG A N 1
ATOM 1693 C CA . ARG A 1 207 ? -7.767 7.030 -9.410 1.00 98.62 207 ARG A CA 1
ATOM 1694 C C . ARG A 1 207 ? -8.595 5.998 -10.179 1.00 98.62 207 ARG A C 1
ATOM 1696 O O . ARG A 1 207 ? -9.822 6.078 -10.132 1.00 98.62 207 ARG A O 1
ATOM 1703 N N . LEU A 1 208 ? -7.960 5.041 -10.863 1.00 98.00 208 LEU A N 1
ATOM 1704 C CA . LEU A 1 208 ? -8.669 3.958 -11.562 1.00 98.00 208 LEU A CA 1
ATOM 1705 C C . LEU A 1 208 ? -9.482 3.082 -10.603 1.00 98.00 208 LEU A C 1
ATOM 1707 O O . LEU A 1 208 ? -10.549 2.606 -10.979 1.00 98.00 208 LEU A O 1
ATOM 1711 N N . LYS A 1 209 ? -9.000 2.893 -9.372 1.00 97.94 209 LYS A N 1
ATOM 1712 C CA . LYS A 1 209 ? -9.656 2.071 -8.345 1.00 97.94 209 LYS A CA 1
ATOM 1713 C C . LYS A 1 209 ? -10.622 2.852 -7.442 1.00 97.94 209 LYS A C 1
ATOM 1715 O O . LYS A 1 209 ? -11.190 2.270 -6.525 1.00 97.94 209 LYS A O 1
ATOM 1720 N N . GLY A 1 210 ? -10.839 4.148 -7.687 1.00 98.50 210 GLY A N 1
ATOM 1721 C CA . GLY A 1 210 ? -11.761 4.976 -6.897 1.00 98.50 210 GLY A CA 1
ATOM 1722 C C . GLY A 1 210 ? -11.178 5.531 -5.591 1.00 98.50 210 GLY A C 1
ATOM 1723 O O . GLY A 1 210 ? -11.932 5.846 -4.670 1.00 98.50 210 GLY A O 1
ATOM 1724 N N . TYR A 1 211 ? -9.855 5.670 -5.528 1.00 98.81 211 TYR A N 1
ATOM 1725 C CA . TYR A 1 211 ? -9.105 6.197 -4.393 1.00 98.81 211 TYR A CA 1
ATOM 1726 C C . TYR A 1 211 ? -8.464 7.548 -4.709 1.00 98.81 211 TYR A C 1
ATOM 1728 O O . TYR A 1 211 ? -8.093 7.839 -5.849 1.00 98.81 211 TYR A O 1
ATOM 1736 N N . SER A 1 212 ? -8.284 8.345 -3.662 1.00 98.81 212 SER A N 1
ATOM 1737 C CA . SER A 1 212 ? -7.529 9.592 -3.681 1.00 98.81 212 SER A CA 1
ATOM 1738 C C . SER A 1 212 ? -6.237 9.438 -2.891 1.00 98.81 212 SER A C 1
ATOM 1740 O O . SER A 1 212 ? -6.261 8.946 -1.763 1.00 98.81 212 SER A O 1
ATOM 1742 N N . LEU A 1 213 ? -5.126 9.886 -3.476 1.00 98.81 213 LEU A N 1
ATOM 1743 C CA . LEU A 1 213 ? -3.846 10.028 -2.786 1.00 98.81 213 LEU A CA 1
ATOM 1744 C C . LEU A 1 213 ? -3.935 11.218 -1.828 1.00 98.81 213 LEU A C 1
ATOM 1746 O O . LEU A 1 213 ? -4.244 12.330 -2.264 1.00 98.81 213 LEU A O 1
ATOM 1750 N N . ILE A 1 214 ? -3.657 10.997 -0.545 1.00 98.44 214 ILE A N 1
ATOM 1751 C CA . ILE A 1 214 ? -3.795 12.034 0.490 1.00 98.44 214 ILE A CA 1
ATOM 1752 C C . ILE A 1 214 ? -2.481 12.410 1.164 1.00 98.44 214 ILE A C 1
ATOM 1754 O O . ILE A 1 214 ? -2.384 13.502 1.719 1.00 98.44 214 ILE A O 1
ATOM 1758 N N . TYR A 1 215 ? -1.486 11.522 1.139 1.00 98.31 215 TYR A N 1
ATOM 1759 C CA . TYR A 1 215 ? -0.215 11.747 1.812 1.00 98.31 215 TYR A CA 1
ATOM 1760 C C . TYR A 1 215 ? 0.884 10.826 1.270 1.00 98.31 215 TYR A C 1
ATOM 1762 O O . TYR A 1 215 ? 0.586 9.741 0.769 1.00 98.31 215 TYR A O 1
ATOM 1770 N N . ALA A 1 216 ? 2.133 11.262 1.400 1.00 97.62 216 ALA A N 1
ATOM 1771 C CA . ALA A 1 216 ? 3.325 10.426 1.342 1.00 97.62 216 ALA A CA 1
ATOM 1772 C C . ALA A 1 216 ? 4.108 10.691 2.629 1.00 97.62 216 ALA A C 1
ATOM 1774 O O . ALA A 1 216 ? 4.227 11.858 3.018 1.00 97.62 216 ALA A O 1
ATOM 1775 N N . ASP A 1 217 ? 4.597 9.648 3.294 1.00 95.75 217 ASP A N 1
ATOM 1776 C CA . ASP A 1 217 ? 5.382 9.846 4.512 1.00 95.75 217 ASP A CA 1
ATOM 1777 C C . ASP A 1 217 ? 6.675 10.625 4.247 1.00 95.75 217 ASP A C 1
ATOM 1779 O O . ASP A 1 217 ? 7.198 10.662 3.130 1.00 95.75 217 ASP A O 1
ATOM 1783 N N . SER A 1 218 ? 7.211 11.251 5.292 1.00 95.12 218 SER A N 1
ATOM 1784 C CA . SER A 1 218 ? 8.408 12.086 5.202 1.00 95.12 218 SER A CA 1
ATOM 1785 C C . SER A 1 218 ? 9.685 11.308 4.888 1.00 95.12 218 SER A C 1
ATOM 1787 O O . SER A 1 218 ? 10.689 11.921 4.512 1.00 95.12 218 SER A O 1
ATOM 1789 N N . THR A 1 219 ? 9.666 9.978 5.010 1.00 94.00 219 THR A N 1
ATOM 1790 C CA . THR A 1 219 ? 10.779 9.121 4.586 1.00 94.00 219 THR A CA 1
ATOM 1791 C C . THR A 1 219 ? 10.764 8.833 3.089 1.00 94.00 219 THR A C 1
ATOM 1793 O O . THR A 1 219 ? 11.796 8.431 2.550 1.00 94.00 219 THR A O 1
ATOM 1796 N N . GLY A 1 220 ? 9.641 9.099 2.420 1.00 95.00 220 GLY A N 1
ATOM 1797 C CA . GLY A 1 220 ? 9.417 8.865 1.001 1.00 95.00 220 GLY A CA 1
ATOM 1798 C C . GLY A 1 220 ? 9.245 7.396 0.635 1.00 95.00 220 GLY A C 1
ATOM 1799 O O . GLY A 1 220 ? 9.556 7.034 -0.501 1.00 95.00 220 GLY A O 1
ATOM 1800 N N . CYS A 1 221 ? 8.787 6.574 1.583 1.00 95.06 221 CYS A N 1
ATOM 1801 C CA . CYS A 1 221 ? 8.617 5.134 1.394 1.00 95.06 221 CYS A CA 1
ATOM 1802 C C . CYS A 1 221 ? 7.171 4.755 1.062 1.00 95.06 221 CYS A C 1
ATOM 1804 O O . CYS A 1 221 ? 6.948 4.002 0.119 1.00 95.06 221 CYS A O 1
ATOM 1806 N N . ASN A 1 222 ? 6.183 5.298 1.778 1.00 98.19 222 ASN A N 1
ATOM 1807 C CA . ASN A 1 222 ? 4.783 4.899 1.667 1.00 98.19 222 ASN A CA 1
ATOM 1808 C C . ASN A 1 222 ? 3.857 6.039 1.234 1.00 98.19 222 ASN A C 1
ATOM 1810 O O . ASN A 1 222 ? 3.979 7.196 1.649 1.00 98.19 222 ASN A O 1
ATOM 1814 N N . LEU A 1 223 ? 2.867 5.678 0.418 1.00 98.69 223 LEU A N 1
ATOM 1815 C CA . LEU A 1 223 ? 1.733 6.517 0.040 1.00 98.69 223 LEU A CA 1
ATOM 1816 C C . LEU A 1 223 ? 0.472 6.086 0.777 1.00 98.69 223 LEU A C 1
ATOM 1818 O O . LEU A 1 223 ? 0.237 4.900 0.992 1.00 98.69 223 LEU A O 1
ATOM 1822 N N . PHE A 1 224 ? -0.390 7.057 1.064 1.00 98.81 224 PHE A N 1
ATOM 1823 C CA . PHE A 1 224 ? -1.661 6.848 1.744 1.00 98.81 224 PHE A CA 1
ATOM 1824 C C . PHE A 1 224 ? -2.813 7.200 0.814 1.00 98.81 224 PHE A C 1
ATOM 1826 O O . PHE A 1 224 ? -2.906 8.321 0.302 1.00 98.81 224 PHE A O 1
ATOM 1833 N N . PHE A 1 225 ? -3.723 6.249 0.638 1.00 98.88 225 PHE A N 1
ATOM 1834 C CA . PHE A 1 225 ? -4.899 6.380 -0.206 1.00 98.88 225 PHE A CA 1
ATOM 1835 C C . PHE A 1 225 ? -6.171 6.079 0.576 1.00 98.88 225 PHE A C 1
ATOM 1837 O O . PHE A 1 225 ? -6.239 5.100 1.314 1.00 98.88 225 PHE A O 1
ATOM 1844 N N . ILE A 1 226 ? -7.217 6.868 0.351 1.00 98.75 226 ILE A N 1
ATOM 1845 C CA . ILE A 1 226 ? -8.558 6.608 0.898 1.00 98.75 226 ILE A CA 1
ATOM 1846 C C . ILE A 1 226 ? -9.605 6.644 -0.223 1.00 98.75 226 ILE A C 1
ATOM 1848 O O . ILE A 1 226 ? -9.380 7.326 -1.231 1.00 98.75 226 ILE A O 1
ATOM 1852 N N . PRO A 1 227 ? -10.740 5.931 -0.091 1.00 98.62 227 PRO A N 1
ATOM 1853 C CA . PRO A 1 227 ? -11.844 6.030 -1.037 1.00 98.62 227 PRO A CA 1
ATOM 1854 C C . PRO A 1 227 ? -12.287 7.482 -1.227 1.00 98.62 227 PRO A C 1
ATOM 1856 O O . PRO A 1 227 ? -12.351 8.250 -0.264 1.00 98.62 227 PRO A O 1
ATOM 1859 N N . ASN A 1 228 ? -12.614 7.862 -2.463 1.00 98.44 228 ASN A N 1
ATOM 1860 C CA . ASN A 1 228 ? -12.946 9.248 -2.819 1.00 98.44 228 ASN A CA 1
ATOM 1861 C C . ASN A 1 228 ? -14.064 9.846 -1.950 1.00 98.44 228 ASN A C 1
ATOM 1863 O O . ASN A 1 228 ? -14.016 11.019 -1.589 1.00 98.44 228 ASN A O 1
ATOM 1867 N N . GLU A 1 229 ? -15.060 9.037 -1.597 1.00 97.81 229 GLU A N 1
ATOM 1868 C CA . GLU A 1 229 ? -16.197 9.427 -0.763 1.00 97.81 229 GLU A CA 1
ATOM 1869 C C . GLU A 1 229 ? -15.853 9.648 0.719 1.00 97.81 229 GLU A C 1
ATOM 1871 O O . GLU A 1 229 ? -16.670 10.209 1.447 1.00 97.81 229 GLU A O 1
ATOM 1876 N N . LEU A 1 230 ? -14.670 9.217 1.174 1.00 97.94 230 LEU A N 1
ATOM 1877 C CA . LEU A 1 230 ? -14.214 9.370 2.559 1.00 97.94 230 LEU A CA 1
ATOM 1878 C C . LEU A 1 230 ? -13.266 10.554 2.760 1.00 97.94 230 LEU A C 1
ATOM 1880 O O . LEU A 1 230 ? -12.897 10.818 3.900 1.00 97.94 230 LEU A O 1
ATOM 1884 N N . VAL A 1 231 ? -12.869 11.264 1.696 1.00 97.19 231 VAL A N 1
ATOM 1885 C CA . VAL A 1 231 ? -11.913 12.378 1.788 1.00 97.19 231 VAL A CA 1
ATOM 1886 C C . VAL A 1 231 ? -12.488 13.517 2.641 1.00 97.19 231 VAL A C 1
ATOM 1888 O O . VAL A 1 231 ? -13.444 14.174 2.215 1.00 97.19 231 VAL A O 1
ATOM 1891 N N . PRO A 1 232 ? -11.914 13.804 3.827 1.00 94.31 232 PRO A N 1
ATOM 1892 C CA . PRO A 1 232 ? -12.383 14.898 4.665 1.00 94.31 232 PRO A CA 1
ATOM 1893 C C . PRO A 1 232 ? -12.094 16.256 4.021 1.00 94.31 232 PRO A C 1
ATOM 1895 O O . PRO A 1 232 ? -11.032 16.468 3.440 1.00 94.31 232 PRO A O 1
ATOM 1898 N N . HIS A 1 233 ? -12.988 17.228 4.219 1.00 91.62 233 HIS A N 1
ATOM 1899 C CA . HIS A 1 233 ? -12.781 18.607 3.750 1.00 91.62 233 HIS A CA 1
ATOM 1900 C C . HIS A 1 233 ? -11.544 19.294 4.351 1.00 91.62 233 HIS A C 1
ATOM 1902 O O . HIS A 1 233 ? -11.079 20.293 3.809 1.00 91.62 233 HIS A O 1
ATOM 1908 N N . SER A 1 234 ? -11.042 18.798 5.485 1.00 90.31 234 SER A N 1
ATOM 1909 C CA . SER A 1 234 ? -9.852 19.319 6.156 1.00 90.31 234 SER A CA 1
ATOM 1910 C C . SER A 1 234 ? -8.545 18.921 5.471 1.00 90.31 234 SER A C 1
ATOM 1912 O O . SER A 1 234 ? -7.526 19.559 5.732 1.00 90.31 234 SER A O 1
ATOM 1914 N N . PHE A 1 235 ? -8.539 17.888 4.622 1.00 93.38 235 PHE A N 1
ATOM 1915 C CA . PHE A 1 235 ? -7.312 17.458 3.959 1.00 93.38 235 PHE A CA 1
ATOM 1916 C C . PHE A 1 235 ? -7.040 18.330 2.729 1.00 93.38 235 PHE A C 1
ATOM 1918 O O . PHE A 1 235 ? -7.937 18.648 1.947 1.00 93.38 235 PHE A O 1
ATOM 1925 N N . THR A 1 236 ? -5.780 18.714 2.553 1.00 93.12 236 THR A N 1
ATOM 1926 C CA . THR A 1 236 ? -5.311 19.562 1.452 1.00 93.12 236 THR A CA 1
ATOM 1927 C C . THR A 1 236 ? -4.364 18.785 0.539 1.00 93.12 236 THR A C 1
ATOM 1929 O O . THR A 1 236 ? -3.890 17.713 0.898 1.00 93.12 236 THR A O 1
ATOM 1932 N N . HIS A 1 237 ? -4.094 19.320 -0.658 1.00 94.88 237 HIS A N 1
ATOM 1933 C CA . HIS A 1 237 ? -3.148 18.739 -1.632 1.00 94.88 237 HIS A CA 1
ATOM 1934 C C . HIS A 1 237 ? -3.510 17.330 -2.132 1.00 94.88 237 HIS A C 1
ATOM 1936 O O . HIS A 1 237 ? -2.661 16.598 -2.631 1.00 94.88 237 HIS A O 1
ATOM 1942 N N . ILE A 1 238 ? -4.790 16.963 -2.043 1.00 97.25 238 ILE A N 1
ATOM 1943 C CA . ILE A 1 238 ? -5.305 15.674 -2.511 1.00 97.25 238 ILE A CA 1
ATOM 1944 C C . ILE A 1 238 ? -4.961 15.471 -3.984 1.00 97.25 238 ILE A C 1
ATOM 1946 O O . ILE A 1 238 ? -5.277 16.321 -4.818 1.00 97.25 238 ILE A O 1
ATOM 1950 N N . ASN A 1 239 ? -4.357 14.325 -4.299 1.00 98.12 239 ASN A N 1
ATOM 1951 C CA . ASN A 1 239 ? -3.883 13.951 -5.633 1.00 98.12 239 ASN A CA 1
ATOM 1952 C C . ASN A 1 239 ? -2.821 14.889 -6.245 1.00 98.12 239 ASN A C 1
ATOM 1954 O O . ASN A 1 239 ? -2.444 14.691 -7.400 1.00 98.12 239 ASN A O 1
ATOM 1958 N N . ASP A 1 240 ? -2.309 15.878 -5.507 1.00 98.00 240 ASP A N 1
ATOM 1959 C CA . ASP A 1 240 ? -1.222 16.742 -5.967 1.00 98.00 240 ASP A CA 1
ATOM 1960 C C . ASP A 1 240 ? 0.122 16.045 -5.745 1.00 98.00 240 ASP A C 1
ATOM 1962 O O . ASP A 1 240 ? 0.785 16.206 -4.720 1.00 98.00 240 ASP A O 1
ATOM 1966 N N . VAL A 1 241 ? 0.522 15.252 -6.737 1.00 98.38 241 VAL A N 1
ATOM 1967 C CA . VAL A 1 241 ? 1.764 14.471 -6.703 1.00 98.38 241 VAL A CA 1
ATOM 1968 C C . VAL A 1 241 ? 3.016 15.333 -6.555 1.00 98.38 241 VAL A C 1
ATOM 1970 O O . VAL A 1 241 ? 4.015 14.836 -6.058 1.00 98.38 241 VAL A O 1
ATOM 1973 N N . TYR A 1 242 ? 2.993 16.609 -6.950 1.00 97.50 242 TYR A N 1
ATOM 1974 C CA . TYR A 1 242 ? 4.160 17.485 -6.820 1.00 97.50 242 TYR A CA 1
ATOM 1975 C C . TYR A 1 242 ? 4.295 18.043 -5.410 1.00 97.50 242 TYR A C 1
ATOM 1977 O O . TYR A 1 242 ? 5.410 18.156 -4.907 1.00 97.50 242 TYR A O 1
ATOM 1985 N N . THR A 1 243 ? 3.172 18.371 -4.770 1.00 96.06 243 THR A N 1
ATOM 1986 C CA . THR A 1 243 ? 3.180 18.825 -3.376 1.00 96.06 243 THR A CA 1
ATOM 1987 C C . THR A 1 243 ? 3.397 17.668 -2.402 1.00 96.06 243 THR A C 1
ATOM 1989 O O . THR A 1 243 ? 4.072 17.842 -1.390 1.00 96.06 243 THR A O 1
ATOM 1992 N N . LEU A 1 244 ? 2.831 16.491 -2.685 1.00 96.94 244 LEU A N 1
ATOM 1993 C CA . LEU A 1 244 ? 2.909 15.337 -1.788 1.00 96.94 244 LEU A CA 1
ATOM 1994 C C . LEU A 1 244 ? 4.223 14.561 -1.899 1.00 96.94 244 LEU A C 1
ATOM 1996 O O . LEU A 1 244 ? 4.597 13.905 -0.935 1.00 96.94 244 LEU A O 1
ATOM 2000 N N . TYR A 1 245 ? 4.921 14.618 -3.034 1.00 97.44 245 TYR A N 1
ATOM 2001 C CA . TYR A 1 245 ? 6.126 13.821 -3.259 1.00 97.44 245 TYR A CA 1
ATOM 2002 C C . TYR A 1 245 ? 7.209 14.054 -2.203 1.00 97.44 245 TYR A C 1
ATOM 2004 O O . TYR A 1 245 ? 7.669 15.177 -1.992 1.00 97.44 245 TYR A O 1
ATOM 2012 N N . GLN A 1 246 ? 7.671 12.952 -1.618 1.00 96.69 246 GLN A N 1
ATOM 2013 C CA . GLN A 1 246 ? 8.875 12.885 -0.802 1.00 96.69 246 GLN A CA 1
ATOM 2014 C C . GLN A 1 246 ? 9.907 12.006 -1.516 1.00 96.69 246 GLN A C 1
ATOM 2016 O O . GLN A 1 246 ? 9.574 10.976 -2.105 1.00 96.69 246 GLN A O 1
ATOM 2021 N N . ALA A 1 247 ? 11.164 12.441 -1.530 1.00 95.19 247 ALA A N 1
ATOM 2022 C CA . ALA A 1 247 ? 12.226 11.699 -2.197 1.00 95.19 247 ALA A CA 1
ATOM 2023 C C . ALA A 1 247 ? 12.812 10.639 -1.258 1.00 95.19 247 ALA A C 1
ATOM 2025 O O . ALA A 1 247 ? 13.156 10.946 -0.119 1.00 95.19 247 ALA A O 1
ATOM 2026 N N . HIS A 1 248 ? 13.019 9.431 -1.778 1.00 92.69 248 HIS A N 1
ATOM 2027 C CA . HIS A 1 248 ? 13.735 8.357 -1.096 1.00 92.69 248 HIS A CA 1
ATOM 2028 C C . HIS A 1 248 ? 14.763 7.740 -2.038 1.00 92.69 248 HIS A C 1
ATOM 2030 O O . HIS A 1 248 ? 14.426 7.045 -2.999 1.00 92.69 248 HIS A O 1
ATOM 2036 N N . HIS A 1 249 ? 16.041 8.014 -1.781 1.00 87.44 249 HIS A N 1
ATOM 2037 C CA . HIS A 1 249 ? 17.119 7.582 -2.660 1.00 87.44 249 HIS A CA 1
ATOM 2038 C C . HIS A 1 249 ? 17.769 6.292 -2.161 1.00 87.44 249 HIS A C 1
ATOM 2040 O O . HIS A 1 249 ? 18.490 6.294 -1.160 1.00 87.44 249 HIS A O 1
ATOM 2046 N N . HIS A 1 250 ? 17.586 5.202 -2.907 1.00 84.69 250 HIS A N 1
ATOM 2047 C CA . HIS A 1 250 ? 18.337 3.976 -2.672 1.00 84.69 250 HIS A CA 1
ATOM 2048 C C . HIS A 1 250 ? 19.778 4.142 -3.171 1.00 84.69 250 HIS A C 1
ATOM 2050 O O . HIS A 1 250 ? 20.010 4.612 -4.287 1.00 84.69 250 HIS A O 1
ATOM 2056 N N . PRO A 1 251 ? 20.781 3.714 -2.384 1.00 83.06 251 PRO A N 1
ATOM 2057 C CA . PRO A 1 251 ? 22.187 3.944 -2.712 1.00 83.06 251 PRO A CA 1
ATOM 2058 C C . PRO A 1 251 ? 22.670 3.124 -3.916 1.00 83.06 251 PRO A C 1
ATOM 2060 O O . PRO A 1 251 ? 23.659 3.484 -4.551 1.00 83.06 251 PRO A O 1
ATOM 2063 N N . LYS A 1 252 ? 22.005 2.004 -4.221 1.00 92.62 252 LYS A N 1
ATOM 2064 C CA . LYS A 1 252 ? 22.316 1.154 -5.370 1.00 92.62 252 LYS A CA 1
ATOM 2065 C C . LYS A 1 252 ? 21.366 1.506 -6.510 1.00 92.62 252 LYS A C 1
ATOM 2067 O O . LYS A 1 252 ? 20.188 1.171 -6.463 1.00 92.62 252 LYS A O 1
ATOM 2072 N N . THR A 1 253 ? 21.874 2.148 -7.551 1.00 91.25 253 THR A N 1
ATOM 2073 C CA . THR A 1 253 ? 21.093 2.404 -8.765 1.00 91.25 253 THR A CA 1
ATOM 2074 C C . THR A 1 253 ? 20.989 1.143 -9.622 1.00 91.25 253 THR A C 1
ATOM 2076 O O . THR A 1 253 ? 21.822 0.236 -9.532 1.00 91.25 253 THR A O 1
ATOM 2079 N N . SER A 1 254 ? 19.949 1.073 -10.447 1.00 91.81 254 SER A N 1
ATOM 2080 C CA . SER A 1 254 ? 19.733 -0.002 -11.414 1.00 91.81 254 SER A CA 1
ATOM 2081 C C . SER A 1 254 ? 19.652 0.555 -12.827 1.00 91.81 254 SER A C 1
ATOM 2083 O O . SER A 1 254 ? 18.981 1.559 -13.047 1.00 91.81 254 S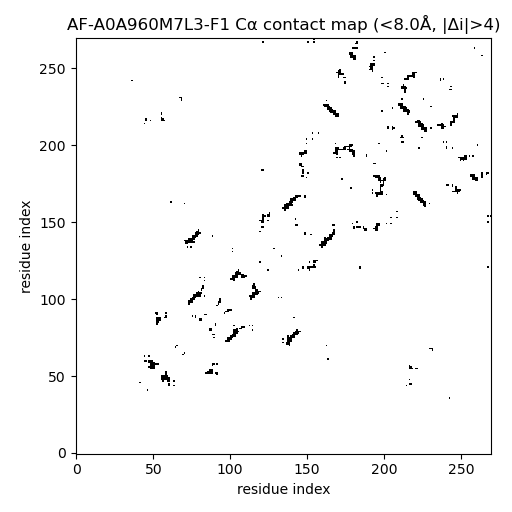ER A O 1
ATOM 2085 N N . ASP A 1 255 ? 20.260 -0.144 -13.784 1.00 91.38 255 ASP A N 1
ATOM 2086 C CA . ASP A 1 255 ? 20.146 0.171 -15.216 1.00 91.38 255 ASP A CA 1
ATOM 2087 C C . ASP A 1 255 ? 18.945 -0.536 -15.875 1.00 91.38 255 ASP A C 1
ATOM 2089 O O . ASP A 1 255 ? 18.727 -0.436 -17.085 1.00 91.38 255 ASP A O 1
ATOM 2093 N N . LYS A 1 256 ? 18.166 -1.301 -15.096 1.00 94.44 256 LYS A N 1
ATOM 2094 C CA . LYS A 1 256 ? 16.959 -1.971 -15.588 1.00 94.44 256 LYS A CA 1
ATOM 2095 C C . LYS A 1 256 ? 15.942 -0.919 -16.038 1.00 94.44 256 LYS A C 1
ATOM 2097 O O . LYS A 1 256 ? 15.624 0.018 -15.311 1.00 94.44 256 LYS A O 1
ATOM 2102 N N . LYS A 1 257 ? 15.404 -1.106 -17.243 1.00 93.69 257 LYS A N 1
ATOM 2103 C CA . LYS A 1 257 ? 14.408 -0.206 -17.826 1.00 93.69 257 LYS A CA 1
ATOM 2104 C C . LYS A 1 257 ? 13.092 -0.274 -17.036 1.00 93.69 257 LYS A C 1
ATOM 2106 O O . LYS A 1 257 ? 12.515 -1.353 -16.893 1.00 93.69 257 LYS A O 1
ATOM 2111 N N . MET A 1 258 ? 12.615 0.888 -16.592 1.00 96.88 258 MET A N 1
ATOM 2112 C CA . MET A 1 258 ? 11.233 1.089 -16.149 1.00 96.88 258 MET A CA 1
ATOM 2113 C C . MET A 1 258 ? 10.308 1.268 -17.362 1.00 96.88 258 MET A C 1
ATOM 2115 O O . MET A 1 258 ? 10.749 1.703 -18.431 1.00 96.88 258 MET A O 1
ATOM 2119 N N . ILE A 1 259 ? 9.032 0.944 -17.201 1.00 98.06 259 ILE A N 1
ATOM 2120 C CA . ILE A 1 259 ? 7.996 1.063 -18.233 1.00 98.06 259 ILE A CA 1
ATOM 2121 C C . ILE A 1 259 ? 6.974 2.139 -17.861 1.00 98.06 259 ILE A C 1
ATOM 2123 O O . ILE A 1 259 ? 6.907 2.558 -16.702 1.00 98.06 259 ILE A O 1
ATOM 2127 N N . SER A 1 260 ? 6.197 2.606 -18.840 1.00 98.12 260 SER A N 1
ATOM 2128 C CA . SER A 1 260 ? 5.120 3.567 -18.581 1.00 98.12 260 SER A CA 1
ATOM 2129 C C . SER A 1 260 ? 3.959 2.918 -17.822 1.00 98.12 260 SER A C 1
ATOM 2131 O O . SER A 1 260 ? 3.798 1.695 -17.815 1.00 98.12 260 SER A O 1
ATOM 2133 N N . PHE A 1 261 ? 3.109 3.748 -17.221 1.00 97.94 261 PHE A N 1
ATOM 2134 C CA . PHE A 1 261 ? 1.862 3.306 -16.597 1.00 97.94 261 PHE A CA 1
ATOM 2135 C C . PHE A 1 261 ? 0.973 2.495 -17.560 1.00 97.94 261 PHE A C 1
ATOM 2137 O O . PHE A 1 261 ? 0.470 1.431 -17.207 1.00 97.94 261 PHE A O 1
ATOM 2144 N N . GLU A 1 262 ? 0.815 2.952 -18.803 1.00 97.06 262 GLU A N 1
ATOM 2145 C CA . GLU A 1 262 ? 0.015 2.283 -19.834 1.00 97.06 262 GLU A CA 1
ATOM 2146 C C . GLU A 1 262 ? 0.619 0.940 -20.249 1.00 97.06 262 GLU A C 1
ATOM 2148 O O . GLU A 1 262 ? -0.116 -0.022 -20.468 1.00 97.06 262 GLU A O 1
ATOM 2153 N N . GLU A 1 263 ? 1.948 0.849 -20.350 1.00 97.25 263 GLU A N 1
ATOM 2154 C CA . GLU A 1 263 ? 2.631 -0.426 -20.585 1.00 97.25 263 GLU A CA 1
ATOM 2155 C C . GLU A 1 263 ? 2.374 -1.391 -19.415 1.00 97.25 263 GLU A C 1
ATOM 2157 O O . GLU A 1 263 ? 2.002 -2.542 -19.650 1.00 97.25 263 GLU A O 1
ATOM 2162 N N . ALA A 1 264 ? 2.476 -0.913 -18.169 1.00 97.69 264 ALA A N 1
ATOM 2163 C CA . ALA A 1 264 ? 2.258 -1.713 -16.962 1.00 97.69 264 ALA A CA 1
ATOM 2164 C C . ALA A 1 264 ? 0.827 -2.267 -16.862 1.00 97.69 264 ALA A C 1
ATOM 2166 O O . ALA A 1 264 ? 0.645 -3.447 -16.562 1.00 97.69 264 ALA A O 1
ATOM 2167 N N . LEU A 1 265 ? -0.198 -1.472 -17.190 1.00 96.31 265 LEU A N 1
ATOM 2168 C CA . LEU A 1 265 ? -1.593 -1.941 -17.209 1.00 96.31 265 LEU A CA 1
ATOM 2169 C C . LEU A 1 265 ? -1.828 -3.125 -18.162 1.00 96.31 265 LEU A C 1
ATOM 2171 O O . LEU A 1 265 ? -2.779 -3.880 -17.980 1.00 96.31 265 LEU A O 1
ATOM 2175 N N . ASN A 1 266 ? -0.976 -3.296 -19.173 1.00 94.06 266 ASN A N 1
ATOM 2176 C CA . ASN A 1 266 ? -1.077 -4.386 -20.141 1.00 94.06 266 ASN A CA 1
ATOM 2177 C C . ASN A 1 266 ? -0.227 -5.617 -19.772 1.00 94.06 266 ASN A C 1
ATOM 2179 O O . ASN A 1 266 ? -0.305 -6.633 -20.468 1.00 94.06 266 ASN A O 1
ATOM 2183 N N . CYS A 1 267 ? 0.583 -5.557 -18.707 1.00 90.81 267 CYS A N 1
ATOM 2184 C CA . CYS A 1 267 ? 1.465 -6.659 -18.309 1.00 90.81 267 CYS A CA 1
ATOM 2185 C C . CYS A 1 267 ? 0.719 -7.832 -17.661 1.00 90.81 267 CYS A C 1
ATOM 2187 O O . CYS A 1 267 ? 1.122 -8.979 -17.850 1.00 90.81 267 CYS A O 1
ATOM 2189 N N . VAL A 1 268 ? -0.359 -7.564 -16.920 1.00 82.88 268 VAL A N 1
ATOM 2190 C CA . VAL A 1 268 ? -1.167 -8.591 -16.248 1.00 82.88 268 VAL A CA 1
ATOM 2191 C C . VAL A 1 268 ? -2.558 -8.590 -16.866 1.00 82.88 268 VAL A C 1
ATOM 2193 O O . VAL A 1 268 ? -3.265 -7.585 -16.827 1.00 82.88 268 VAL A O 1
ATOM 2196 N N . LYS A 1 269 ? -2.963 -9.715 -17.458 1.00 66.06 269 LYS A N 1
ATOM 2197 C CA . LYS A 1 269 ? -4.336 -9.880 -17.947 1.00 66.06 269 LYS A CA 1
ATOM 2198 C C . LYS A 1 269 ? -5.250 -10.134 -16.750 1.00 66.06 269 LYS A C 1
ATOM 2200 O O . LYS A 1 269 ? -4.989 -11.069 -15.999 1.00 66.06 269 LYS A O 1
ATOM 2205 N N . LYS A 1 270 ? -6.275 -9.293 -16.597 1.00 56.12 270 LYS A N 1
ATOM 2206 C CA . LYS A 1 270 ? -7.391 -9.529 -15.674 1.00 56.12 270 LYS A CA 1
ATOM 2207 C C . LYS A 1 270 ? -8.152 -10.802 -16.039 1.00 56.12 270 LYS A C 1
ATOM 2209 O O . LYS A 1 270 ? -8.278 -11.073 -17.258 1.00 56.12 270 LYS A O 1
#

Sequence (270 aa):
IVTNNLFFFWNPKLKTMLLSILRHSVTAFCLLVHPSYISANPSTMQLHEKNIFSQGGEDGIIEYIFSQIGTSSKYYVEFGAMDGHICSNTKYLREFKGWTGLLIDCNYENHQINLHKHFITAENINALFELHDVPYDLDLLSIDIDGNDFYVWHALDEKYRPRLIVIEYNGNFPPDQNVVIFYNPYHHWDGSSYFGANITAMQQLGRLKGYSLIYADSTGCNLFFIPNELVPHSFTHINDVYTLYQAHHHPKTSDKKMISFEEALNCVKK

Mean predicted aligned error: 8.76 Å

Radius of gyration: 20.4 Å; Cα contacts (8 Å, |Δi|>4): 497; chains: 1; bounding box: 76×44×56 Å

pLDDT: mean 87.14, std 22.08, range [27.02, 98.94]

Foldseek 3Di:
DDDDDDDDDDDPVVVVVVVVVPPPDDPDDDPPDDPPFDPVDDDPLQVQFDDPAADFRLLRSVVVLCVQLPADQLEEEAEQCPQVGHNHNCNCCVPPVVHAYAYEYQPDDDVVRNYDHDQDDLVCLQVVCVVSVPDLRAAEYEEDHFACQLSNLLSHDLSNAHQKYKTFAQLADAQVPQWGAQDDSPDDHPLASHHGTHPNLVQVSCVVSQWKFQAAGQQQTITMIGHPVSDDPPGPCISVSSNRRHHHDRPHYDPHDTDHSVVRSPRDDD

Nearest PDB structures (foldseek):
  1ej0-assembly1_A  TM=6.156E-01  e=3.370E-01  Escherichia coli
  3aw9-assembly1_A-2  TM=5.251E-01  e=1.058E+00  Pyrobaculum calidifontis JCM 11548
  4neg-assembly1_B  TM=4.839E-01  e=4.284E+00  Bacillus anthracis str. 'Ames Ancestor'
  3iau-assembly2_B  TM=4.441E-01  e=5.184E+00  Solanum lycopersicum

Secondary structure (DSSP, 8-state):
-----------THHHHHHHHHTTS--------S-TT---SS--TTGGG---SS-SSSHHHHHHHHHHHH--SS-EEEEES-TTSSSS-SSHHHHHHS--EEEEEESS--BGGGTEEE----TTTHHHHHHHTT--TT-SEEEE--SS-HHHHHHHS-TT---SEEEEE--TTS-GGG-EEPPP-TT----SBS-SSB-HHHHHHHHHHTTEEEEEE-TTS-EEEEEEGGG--TT--STT-HHHH------SB---PPPEEHHHHHTTS--

Solvent-accessible surface area (backbone atoms only — not comparable to full-atom values): 15531 Å² total; per-residue (Å²): 145,84,83,85,83,78,86,77,83,84,61,79,76,58,57,66,61,54,62,70,67,68,72,83,76,77,92,73,90,80,93,81,65,74,93,84,75,76,72,92,62,81,51,81,66,62,74,37,49,32,66,83,35,20,81,57,16,45,45,26,40,53,53,51,51,42,72,74,60,56,80,77,66,47,26,37,37,31,39,51,25,53,85,59,63,63,63,17,72,51,42,60,39,42,79,73,66,75,28,50,54,46,29,31,8,71,86,29,69,40,73,93,67,41,25,40,66,46,80,82,31,50,87,44,45,54,60,52,39,62,73,67,67,58,62,46,57,25,27,36,34,38,39,40,65,64,31,58,39,61,48,38,62,66,50,45,54,83,70,56,51,46,56,32,36,39,33,50,35,28,22,68,46,62,52,90,68,36,32,24,48,70,88,53,89,81,70,70,64,83,73,39,61,69,36,19,23,15,59,37,32,50,44,53,51,32,50,76,74,50,26,38,36,59,47,40,34,86,55,13,46,39,35,36,32,32,37,58,93,58,65,57,90,87,66,64,67,64,67,35,48,77,80,38,62,34,71,27,79,56,91,37,76,56,90,72,76,65,37,44,49,73,58,50,65,67,67,60,83,129